Protein AF-A0A2U4AIW3-F1 (afdb_monomer)

Solvent-accessible surface area (backbone atoms only — not comparable to full-atom values): 12177 Å² total; per-residue (Å²): 111,64,63,90,44,66,66,25,97,40,59,62,47,28,50,49,39,35,35,77,71,62,40,41,83,48,71,68,59,48,54,30,56,69,73,46,58,56,45,53,63,38,58,82,96,50,38,92,52,41,32,33,29,42,46,47,74,59,93,90,43,48,44,74,12,55,59,60,53,31,46,53,53,63,73,64,65,77,46,65,68,57,50,86,84,59,82,78,40,26,68,34,60,67,59,48,37,50,29,41,56,23,64,78,38,60,86,94,64,68,81,57,48,48,45,90,97,48,52,60,65,61,42,24,50,51,49,34,51,54,34,52,53,53,52,50,54,52,52,51,53,53,51,56,58,66,73,48,86,61,94,58,82,75,71,84,70,74,72,69,80,83,52,103,49,64,48,87,72,61,81,60,80,49,94,84,72,83,56,80,58,72,44,50,35,72,66,92,70,88,76,86,73,71,94,77,84,76,90,128

Organism: Tursiops truncatus (NCBI:txid9739)

pLDDT: mean 73.39, std 25.98, range [24.95, 98.38]

Sequence (200 aa):
MGGAVSAGEDNDDLIDNLKEAQYIRTERVEQAFRAIDRGDYYLEGYRDNAYKDLAWKHGNIHLSAPCIYSEVMEALKLQPGLSFLNLGSGTGYLSTMVGLILGHLPRQRIPRFPAPGLSAELWTLRILQAGQQAGYLIMQCLLHASSSVCTRFPSSACLQLKLPFLTLAHTRQSSSSGLYLLCLHFGERPIPYSRKDLTW

Nearest PDB structures (foldseek):
  1r18-assembly1_A  TM=8.452E-01  e=2.634E-07  Drosophila melanogaster
  1jg3-assembly1_A  TM=9.712E-01  e=7.456E-06  Pyrococcus furiosus
  2yxe-assembly1_B  TM=9.404E-01  e=4.271E-06  Methanocaldococcus jannaschii DSM 2661
  4o29-assembly1_A  TM=9.370E-01  e=3.547E-06  Pyrobaculum aerophilum str. IM2
  8qby-assembly1_t  TM=9.086E-01  e=1.123E-03  Paracoccus denitrificans PD1222

Radius of gyration: 19.32 Å; Cα contacts (8 Å, |Δi|>4): 239; chains: 1; bounding box: 43×44×51 Å

Foldseek 3Di:
DWDQFAFAPFQLRLLVRCVVSVLADDPLLSVLSVLQGQLLLDDPVCSVCRRGQQWDDDPLATDHGPSVLSNVCVVVVAAAQFDDADQQCGQVRSVQSSCVRNVVDDSVPRAGQPHPPDDNVRSRVVVNVVSVVVVVVVVVVVVVVVVPPCPDDDPPPPVCPDDVFWDQDDWDDDPPDRDTRRGIGGDDDDDPDDPPPDDD

Structure (mmCIF, N/CA/C/O backbone):
data_AF-A0A2U4AIW3-F1
#
_entry.id   AF-A0A2U4AIW3-F1
#
loop_
_atom_site.group_PDB
_atom_site.id
_atom_site.type_symbol
_atom_site.label_atom_id
_atom_site.label_alt_id
_atom_site.label_comp_id
_atom_site.label_asym_id
_atom_site.label_entity_id
_atom_site.label_seq_id
_atom_site.pdbx_PDB_ins_code
_atom_site.Cartn_x
_atom_site.Cartn_y
_atom_site.Cartn_z
_atom_site.occupancy
_atom_site.B_iso_or_equiv
_atom_site.auth_seq_id
_atom_site.auth_comp_id
_atom_site.auth_asym_id
_atom_site.auth_atom_id
_atom_site.pdbx_PDB_model_num
ATOM 1 N N . MET A 1 1 ? 15.743 0.403 3.242 1.00 53.38 1 MET A N 1
ATOM 2 C CA . MET A 1 1 ? 15.110 -0.419 4.296 1.00 53.38 1 MET A CA 1
ATOM 3 C C . MET A 1 1 ? 14.216 -1.437 3.610 1.00 53.38 1 MET A C 1
ATOM 5 O O . MET A 1 1 ? 13.542 -1.050 2.660 1.00 53.38 1 MET A O 1
ATOM 9 N N . GLY A 1 2 ? 14.280 -2.696 4.036 1.00 67.56 2 GLY A N 1
ATOM 10 C CA . GLY A 1 2 ? 13.719 -3.865 3.346 1.00 67.56 2 GLY A CA 1
ATOM 11 C C . GLY A 1 2 ? 14.784 -4.953 3.148 1.00 67.56 2 GLY A C 1
ATOM 12 O O . GLY A 1 2 ? 15.973 -4.667 3.306 1.00 67.56 2 GLY A O 1
ATOM 13 N N . GLY A 1 3 ? 14.352 -6.165 2.819 1.00 77.88 3 GLY A N 1
ATOM 14 C CA . GLY A 1 3 ? 15.180 -7.333 2.524 1.00 77.88 3 GLY A CA 1
ATOM 15 C C . GLY A 1 3 ? 15.091 -8.406 3.603 1.00 77.88 3 GLY A C 1
ATOM 16 O O . GLY A 1 3 ? 16.017 -9.198 3.743 1.00 77.88 3 GLY A O 1
ATOM 17 N N . ALA A 1 4 ? 14.023 -8.392 4.403 1.00 79.75 4 ALA A N 1
ATOM 18 C CA . ALA A 1 4 ? 13.832 -9.349 5.483 1.00 79.75 4 ALA A CA 1
ATOM 19 C C . ALA A 1 4 ? 13.297 -10.699 4.986 1.00 79.75 4 ALA A C 1
ATOM 21 O O . ALA A 1 4 ? 13.460 -11.705 5.671 1.00 79.75 4 ALA A O 1
ATOM 22 N N . VAL A 1 5 ? 12.677 -10.718 3.803 1.00 90.56 5 VAL A N 1
ATOM 23 C CA . VAL A 1 5 ? 12.118 -11.924 3.180 1.00 90.56 5 VAL A CA 1
ATOM 24 C C . VAL A 1 5 ? 12.536 -12.051 1.715 1.00 90.56 5 VAL A C 1
ATOM 26 O O . VAL A 1 5 ? 12.963 -11.076 1.089 1.00 90.56 5 VAL A O 1
ATOM 29 N N . SER A 1 6 ? 12.417 -13.263 1.169 1.00 89.31 6 SER A N 1
ATOM 30 C CA . SER A 1 6 ? 12.631 -13.553 -0.250 1.00 89.31 6 SER A CA 1
ATOM 31 C C . SER A 1 6 ? 11.629 -12.824 -1.148 1.00 89.31 6 SER A C 1
ATOM 33 O O . SER A 1 6 ? 10.530 -12.457 -0.729 1.00 89.31 6 SER A O 1
ATOM 35 N N . ALA A 1 7 ? 12.018 -12.609 -2.406 1.00 92.81 7 ALA A N 1
ATOM 36 C CA . ALA A 1 7 ? 11.102 -12.118 -3.430 1.00 92.81 7 ALA A CA 1
ATOM 37 C C . ALA A 1 7 ? 10.022 -13.172 -3.725 1.00 92.81 7 ALA A C 1
ATOM 39 O O . ALA A 1 7 ? 10.341 -14.359 -3.765 1.00 92.81 7 ALA A O 1
ATOM 40 N N . GLY A 1 8 ? 8.781 -12.729 -3.923 1.00 94.75 8 GLY A N 1
ATOM 41 C CA . GLY A 1 8 ? 7.710 -13.562 -4.478 1.00 94.75 8 GLY A CA 1
ATOM 42 C C . GLY A 1 8 ? 7.683 -13.493 -6.005 1.00 94.75 8 GLY A C 1
ATOM 43 O O . GLY A 1 8 ? 8.224 -12.540 -6.582 1.00 94.75 8 GLY A O 1
ATOM 44 N N . GLU A 1 9 ? 7.065 -14.480 -6.658 1.00 94.94 9 GLU A N 1
ATOM 45 C CA . GLU A 1 9 ? 6.791 -14.409 -8.100 1.00 94.94 9 GLU A CA 1
ATOM 46 C C . GLU A 1 9 ? 5.632 -13.441 -8.378 1.00 94.94 9 GLU A C 1
ATOM 48 O O . GLU A 1 9 ? 5.664 -12.691 -9.358 1.00 94.94 9 GLU A O 1
ATOM 53 N N . ASP A 1 10 ? 4.665 -13.379 -7.460 1.00 96.69 10 ASP A N 1
ATOM 54 C CA . ASP A 1 10 ? 3.535 -12.457 -7.483 1.00 96.69 10 ASP A CA 1
ATOM 55 C C . ASP A 1 10 ? 3.231 -11.837 -6.100 1.00 96.69 10 ASP A C 1
ATOM 57 O O . ASP A 1 10 ? 4.026 -11.904 -5.152 1.00 96.69 10 ASP A O 1
ATOM 61 N N . ASN A 1 11 ? 2.087 -11.148 -5.995 1.00 97.50 11 ASN A N 1
ATOM 62 C CA . ASN A 1 11 ? 1.659 -10.533 -4.744 1.00 97.50 11 ASN A CA 1
ATOM 63 C C . ASN A 1 11 ? 1.388 -11.580 -3.659 1.00 97.50 11 ASN A C 1
ATOM 65 O O . ASN A 1 11 ? 1.763 -11.350 -2.513 1.00 97.50 11 ASN A O 1
ATOM 69 N N . ASP A 1 12 ? 0.750 -12.697 -4.005 1.00 98.12 12 ASP A N 1
ATOM 70 C CA . ASP A 1 12 ? 0.353 -13.717 -3.041 1.00 98.12 12 ASP A CA 1
ATOM 71 C C . ASP A 1 12 ? 1.576 -14.427 -2.453 1.00 98.12 12 ASP A C 1
ATOM 73 O O . ASP A 1 12 ? 1.660 -14.532 -1.226 1.00 98.12 12 ASP A O 1
ATOM 77 N N . ASP A 1 13 ? 2.568 -14.758 -3.281 1.00 98.00 13 ASP A N 1
ATOM 78 C CA . ASP A 1 13 ? 3.854 -15.304 -2.836 1.00 98.00 13 ASP A CA 1
ATOM 79 C C . ASP A 1 13 ? 4.602 -14.342 -1.904 1.00 98.00 13 ASP A C 1
ATOM 81 O O . ASP A 1 13 ? 5.171 -14.742 -0.883 1.00 98.00 13 ASP A O 1
ATOM 85 N N . LEU A 1 14 ? 4.604 -13.040 -2.224 1.00 98.06 14 LEU A N 1
ATOM 86 C CA . LEU A 1 14 ? 5.186 -12.031 -1.339 1.00 98.06 14 LEU A CA 1
ATOM 87 C C . LEU A 1 14 ? 4.470 -12.024 0.022 1.00 98.06 14 LEU A C 1
ATOM 89 O O . LEU A 1 14 ? 5.127 -11.889 1.059 1.00 98.06 14 LEU A O 1
ATOM 93 N N . ILE A 1 15 ? 3.138 -12.144 0.039 1.00 98.25 15 ILE A N 1
ATOM 94 C CA . ILE A 1 15 ? 2.367 -12.163 1.288 1.00 98.25 15 ILE A CA 1
ATOM 95 C C . ILE A 1 15 ? 2.676 -13.431 2.085 1.00 98.25 15 ILE A C 1
ATOM 97 O O . ILE A 1 15 ? 2.856 -13.337 3.302 1.00 98.25 15 ILE A O 1
ATOM 101 N N . ASP A 1 16 ? 2.797 -14.584 1.430 1.00 98.38 16 ASP A N 1
ATOM 102 C CA . ASP A 1 16 ? 3.170 -15.840 2.082 1.00 98.38 16 ASP A CA 1
ATOM 103 C C . ASP A 1 16 ? 4.558 -15.754 2.721 1.00 98.38 16 ASP A C 1
ATOM 105 O O . ASP A 1 16 ? 4.686 -16.004 3.922 1.00 98.38 16 ASP A O 1
ATOM 109 N N . ASN A 1 17 ? 5.556 -15.234 2.004 1.00 97.88 17 ASN A N 1
ATOM 110 C CA . ASN A 1 17 ? 6.895 -14.994 2.554 1.00 97.88 17 ASN A CA 1
ATOM 111 C C . ASN A 1 17 ? 6.862 -14.082 3.802 1.00 97.88 17 ASN A C 1
ATOM 113 O O . ASN A 1 17 ? 7.548 -14.332 4.797 1.00 97.88 17 ASN A O 1
ATOM 117 N N . LEU A 1 18 ? 6.047 -13.018 3.789 1.00 98.06 18 LEU A N 1
ATOM 118 C CA . LEU A 1 18 ? 5.889 -12.105 4.932 1.00 98.06 18 LEU A CA 1
ATOM 119 C C . LEU A 1 18 ? 5.175 -12.754 6.126 1.00 98.06 18 LEU A C 1
ATOM 121 O O . LEU A 1 18 ? 5.454 -12.396 7.275 1.00 98.06 18 LEU A O 1
ATOM 125 N N . LYS A 1 19 ? 4.246 -13.679 5.875 1.00 97.81 19 LYS A N 1
ATOM 126 C CA . LYS A 1 19 ? 3.569 -14.455 6.921 1.00 97.81 19 LYS A CA 1
ATOM 127 C C . LYS A 1 19 ? 4.501 -15.482 7.544 1.00 97.81 19 LYS A C 1
ATOM 129 O O . LYS A 1 19 ? 4.577 -15.566 8.770 1.00 97.81 19 LYS A O 1
ATOM 134 N N . GLU A 1 20 ? 5.235 -16.232 6.727 1.00 97.38 20 GLU A N 1
ATOM 135 C CA . GLU A 1 20 ? 6.219 -17.210 7.199 1.00 97.38 20 GLU A CA 1
ATOM 136 C C . GLU A 1 20 ? 7.264 -16.542 8.098 1.00 97.38 20 GLU A C 1
ATOM 138 O O . GLU A 1 20 ? 7.541 -17.019 9.199 1.00 97.38 20 GLU A O 1
ATOM 143 N N . ALA A 1 21 ? 7.740 -15.360 7.701 1.00 96.31 21 ALA A N 1
ATOM 144 C CA . ALA A 1 21 ? 8.663 -14.545 8.485 1.00 96.31 21 ALA A CA 1
ATOM 145 C C . ALA A 1 21 ? 8.025 -13.789 9.672 1.00 96.31 21 ALA A C 1
ATOM 147 O O . ALA A 1 21 ? 8.704 -13.001 10.330 1.00 96.31 21 ALA A O 1
ATOM 148 N N . GLN A 1 22 ? 6.740 -14.012 9.973 1.00 96.50 22 GLN A N 1
ATOM 149 C CA . GLN A 1 22 ? 6.016 -13.434 11.116 1.00 96.50 22 GLN A CA 1
ATOM 150 C C . GLN A 1 22 ? 5.894 -11.897 11.109 1.00 96.50 22 GLN A C 1
ATOM 152 O O . GLN A 1 22 ? 5.708 -11.281 12.166 1.00 96.50 22 GLN A O 1
ATOM 157 N N . TYR A 1 23 ? 5.950 -11.266 9.932 1.00 97.00 23 TYR A N 1
ATOM 158 C CA . TYR A 1 23 ? 5.632 -9.843 9.762 1.00 97.00 23 TYR A CA 1
ATOM 159 C C . TYR A 1 23 ? 4.127 -9.603 9.644 1.00 97.00 23 TYR A C 1
ATOM 161 O O . TYR A 1 23 ? 3.615 -8.632 10.198 1.00 97.00 23 TYR A O 1
ATOM 169 N N . ILE A 1 24 ? 3.418 -10.485 8.937 1.00 98.06 24 ILE A N 1
ATOM 170 C CA . ILE A 1 24 ? 1.952 -10.512 8.896 1.00 98.06 24 ILE A CA 1
ATOM 171 C C . ILE A 1 24 ? 1.486 -11.610 9.847 1.00 98.06 24 ILE A C 1
ATOM 173 O O . ILE A 1 24 ? 1.886 -12.764 9.716 1.00 98.06 24 ILE A O 1
ATOM 177 N N . ARG A 1 25 ? 0.660 -11.239 10.825 1.00 97.25 25 ARG A N 1
ATOM 178 C CA . ARG A 1 25 ? 0.274 -12.100 11.955 1.00 97.25 25 ARG A CA 1
ATOM 179 C C . ARG A 1 25 ? -1.235 -12.256 12.056 1.00 97.25 25 ARG A C 1
ATOM 181 O O . ARG A 1 25 ? -1.721 -13.285 12.515 1.00 97.25 25 ARG A O 1
ATOM 188 N N . THR A 1 26 ? -1.982 -11.231 11.657 1.00 97.50 26 THR A N 1
ATOM 189 C CA . THR A 1 26 ? -3.438 -11.210 11.758 1.00 97.50 26 THR A CA 1
ATOM 190 C C . THR A 1 26 ? -4.100 -11.397 10.400 1.00 97.50 26 THR A C 1
ATOM 192 O O . THR A 1 26 ? -3.704 -10.808 9.394 1.00 97.50 26 THR A O 1
ATOM 195 N N . GLU A 1 27 ? -5.187 -12.171 10.388 1.00 96.69 27 GLU A N 1
ATOM 196 C CA . GLU A 1 27 ? -5.954 -12.472 9.174 1.00 96.69 27 GLU A CA 1
ATOM 197 C C . GLU A 1 27 ? -6.454 -11.198 8.475 1.00 96.69 27 GLU A C 1
ATOM 199 O O . GLU A 1 27 ? -6.457 -11.101 7.253 1.00 96.69 27 GLU A O 1
ATOM 204 N N . ARG A 1 28 ? -6.833 -10.170 9.243 1.00 95.69 28 ARG A N 1
ATOM 205 C CA . ARG A 1 28 ? -7.319 -8.904 8.679 1.00 95.69 28 ARG A CA 1
ATOM 206 C C . ARG A 1 28 ? -6.235 -8.160 7.897 1.00 95.69 28 ARG A C 1
ATOM 208 O O . ARG A 1 28 ? -6.540 -7.568 6.863 1.00 95.69 28 ARG A O 1
ATOM 215 N N . VAL A 1 29 ? -4.998 -8.171 8.395 1.00 97.56 29 VAL A N 1
ATOM 216 C CA . VAL A 1 29 ? -3.857 -7.553 7.709 1.00 97.56 29 VAL A CA 1
ATOM 217 C C . VAL A 1 29 ? -3.506 -8.359 6.463 1.00 97.56 29 VAL A C 1
ATOM 219 O O . VAL A 1 29 ? -3.374 -7.772 5.392 1.00 97.56 29 VAL A O 1
ATOM 222 N N . GLU A 1 30 ? -3.461 -9.689 6.566 1.00 98.06 30 GLU A N 1
ATOM 223 C CA . GLU A 1 30 ? -3.271 -10.571 5.408 1.00 98.06 30 GLU A CA 1
ATOM 224 C C . GLU A 1 30 ? -4.303 -10.301 4.306 1.00 98.06 30 GLU A C 1
ATOM 226 O O . GLU A 1 30 ? -3.940 -10.043 3.160 1.00 98.06 30 GLU A O 1
ATOM 231 N N . GLN A 1 31 ? -5.593 -10.316 4.650 1.00 96.56 31 GLN A N 1
ATOM 232 C CA . GLN A 1 31 ? -6.675 -10.098 3.692 1.00 96.56 31 GLN A CA 1
ATOM 233 C C . GLN A 1 31 ? -6.560 -8.739 2.991 1.00 96.56 31 GLN A C 1
ATOM 235 O O . GLN A 1 31 ? -6.918 -8.626 1.820 1.00 96.56 31 GLN A O 1
ATOM 240 N N . ALA A 1 32 ? -6.076 -7.705 3.685 1.00 96.62 32 ALA A N 1
ATOM 241 C CA . ALA A 1 32 ? -5.866 -6.392 3.087 1.00 96.62 32 ALA A CA 1
ATOM 242 C C . ALA A 1 32 ? -4.701 -6.390 2.091 1.00 96.62 32 ALA A C 1
ATOM 244 O O . ALA A 1 32 ? -4.840 -5.836 1.005 1.00 96.62 32 ALA A O 1
ATOM 245 N N . PHE A 1 33 ? -3.590 -7.039 2.435 1.00 97.56 33 PHE A N 1
ATOM 246 C CA . PHE A 1 33 ? -2.437 -7.180 1.548 1.00 97.56 33 PHE A CA 1
ATOM 247 C C . PHE A 1 33 ? -2.748 -8.001 0.292 1.00 97.56 33 PHE A C 1
ATOM 249 O O . PHE A 1 33 ? -2.318 -7.634 -0.796 1.00 97.56 33 PHE A O 1
ATOM 256 N N . ARG A 1 34 ? -3.528 -9.081 0.414 1.00 97.25 34 ARG A N 1
ATOM 257 C CA . ARG A 1 34 ? -3.944 -9.879 -0.752 1.00 97.25 34 ARG A CA 1
ATOM 258 C C . ARG A 1 34 ? -4.962 -9.161 -1.632 1.00 97.25 34 ARG A C 1
ATOM 260 O O . ARG A 1 34 ? -4.983 -9.345 -2.840 1.00 97.25 34 ARG A O 1
ATOM 267 N N . ALA A 1 35 ? -5.819 -8.329 -1.040 1.00 95.56 35 ALA A N 1
ATOM 268 C CA . ALA A 1 35 ? -6.836 -7.598 -1.792 1.00 95.56 35 ALA A CA 1
ATOM 269 C C . ALA A 1 35 ? -6.275 -6.426 -2.612 1.00 95.56 35 ALA A C 1
ATOM 271 O O . ALA A 1 35 ? -6.948 -5.973 -3.538 1.00 95.56 35 ALA A O 1
ATOM 272 N N . ILE A 1 36 ? -5.101 -5.901 -2.249 1.00 95.88 36 ILE A N 1
ATOM 273 C CA . ILE A 1 36 ? -4.480 -4.743 -2.894 1.00 95.88 36 ILE A CA 1
ATOM 274 C C . ILE A 1 36 ? -3.138 -5.175 -3.487 1.00 95.88 36 ILE A C 1
ATOM 276 O O . ILE A 1 36 ? -2.137 -5.217 -2.776 1.00 95.88 36 ILE A O 1
ATOM 280 N N . ASP A 1 37 ? -3.108 -5.452 -4.792 1.00 95.81 37 ASP A N 1
ATOM 281 C CA . ASP A 1 37 ? -1.869 -5.827 -5.476 1.00 95.81 37 ASP A CA 1
ATOM 282 C C . ASP A 1 37 ? -0.854 -4.677 -5.412 1.00 95.81 37 ASP A C 1
ATOM 284 O O . ASP A 1 37 ? -1.091 -3.559 -5.886 1.00 95.81 37 ASP A O 1
ATOM 288 N N . ARG A 1 38 ? 0.306 -4.949 -4.810 1.00 96.19 38 ARG A N 1
ATOM 289 C CA . ARG A 1 38 ? 1.382 -3.967 -4.670 1.00 96.19 38 ARG A CA 1
ATOM 290 C C . ARG A 1 38 ? 1.901 -3.451 -6.015 1.00 96.19 38 ARG A C 1
ATOM 292 O O . ARG A 1 38 ? 2.289 -2.284 -6.100 1.00 96.19 38 ARG A O 1
ATOM 299 N N . GLY A 1 39 ? 1.908 -4.285 -7.052 1.00 95.62 39 GLY A N 1
ATOM 300 C CA . GLY A 1 39 ? 2.338 -3.945 -8.407 1.00 95.62 39 GLY A CA 1
ATOM 301 C C . GLY A 1 39 ? 1.490 -2.856 -9.055 1.00 95.62 39 GLY A C 1
ATOM 302 O O . GLY A 1 39 ? 2.015 -2.059 -9.832 1.00 95.62 39 GLY A O 1
ATOM 303 N N . ASP A 1 40 ? 0.221 -2.728 -8.670 1.00 94.38 40 ASP A N 1
ATOM 304 C CA . ASP A 1 40 ? -0.664 -1.666 -9.165 1.00 94.38 40 ASP A CA 1
ATOM 305 C C . ASP A 1 40 ? -0.331 -0.286 -8.593 1.00 94.38 40 ASP A C 1
ATOM 307 O O . ASP A 1 40 ? -0.821 0.729 -9.082 1.00 94.38 40 ASP A O 1
ATOM 311 N N . TYR A 1 41 ? 0.544 -0.234 -7.587 1.00 94.62 41 TYR A N 1
ATOM 312 C CA . TYR A 1 41 ? 1.064 0.997 -6.993 1.00 94.62 41 TYR A CA 1
ATOM 313 C C . TYR A 1 41 ? 2.500 1.307 -7.433 1.00 94.62 41 TYR A C 1
ATOM 315 O O . TYR A 1 41 ? 3.135 2.212 -6.884 1.00 94.62 41 TYR A O 1
ATOM 323 N N . TYR A 1 42 ? 2.999 0.585 -8.438 1.00 94.25 42 TYR A N 1
ATOM 324 C CA . TYR A 1 42 ? 4.248 0.866 -9.133 1.00 94.25 42 TYR A CA 1
ATOM 325 C C . TYR A 1 42 ? 4.000 1.566 -10.468 1.00 94.25 42 TYR A C 1
ATOM 327 O O . TYR A 1 42 ? 2.946 1.455 -11.088 1.00 94.25 42 TYR A O 1
ATOM 335 N N . LEU A 1 43 ? 5.022 2.280 -10.932 1.00 92.50 43 LEU A N 1
ATOM 336 C CA . LEU A 1 43 ? 5.088 2.706 -12.325 1.00 92.50 43 LEU A CA 1
ATOM 337 C C . LEU A 1 43 ? 5.319 1.485 -13.226 1.00 92.50 43 LEU A C 1
ATOM 339 O O . LEU A 1 43 ? 6.073 0.586 -12.855 1.00 92.50 43 LEU A O 1
ATOM 343 N N . GLU A 1 44 ? 4.717 1.486 -14.416 1.00 87.75 44 GLU A N 1
ATOM 344 C CA . GLU A 1 44 ? 4.705 0.347 -15.350 1.00 87.75 44 GLU A CA 1
ATOM 345 C C . GLU A 1 44 ? 6.108 -0.232 -15.611 1.00 87.75 44 GLU A C 1
ATOM 347 O O . GLU A 1 44 ? 6.319 -1.427 -15.438 1.00 87.75 44 GLU A O 1
ATOM 352 N N . GLY A 1 45 ? 7.105 0.619 -15.879 1.00 90.88 45 GLY A N 1
ATOM 353 C CA . GLY A 1 45 ? 8.496 0.199 -16.114 1.00 90.88 45 GLY A CA 1
ATOM 354 C C . GLY A 1 45 ? 9.284 -0.264 -14.877 1.00 90.88 45 GLY A C 1
ATOM 355 O O . GLY A 1 45 ? 10.479 -0.518 -14.984 1.00 90.88 45 GLY A O 1
ATOM 356 N N . TYR A 1 46 ? 8.659 -0.331 -13.699 1.00 92.69 46 TYR A N 1
ATOM 357 C CA . TYR A 1 46 ? 9.310 -0.706 -12.438 1.00 92.69 46 TYR A CA 1
ATOM 358 C C . TYR A 1 46 ? 8.615 -1.870 -11.714 1.00 92.69 46 TYR A C 1
ATOM 360 O O . TYR A 1 46 ? 9.038 -2.218 -10.607 1.00 92.69 46 TYR A O 1
ATOM 368 N N . ARG A 1 47 ? 7.577 -2.475 -12.315 1.00 92.50 47 ARG A N 1
ATOM 369 C CA . ARG A 1 47 ? 6.773 -3.544 -11.692 1.00 92.50 47 ARG A CA 1
ATOM 370 C C . ARG A 1 47 ? 7.593 -4.776 -11.294 1.00 92.50 47 ARG A C 1
ATOM 372 O O . ARG A 1 47 ? 7.261 -5.395 -10.292 1.00 92.50 47 ARG A O 1
ATOM 379 N N . ASP A 1 48 ? 8.722 -5.051 -11.946 1.00 90.44 48 ASP A N 1
ATOM 380 C CA . ASP A 1 48 ? 9.631 -6.166 -11.606 1.00 90.44 48 ASP A CA 1
ATOM 381 C C . ASP A 1 48 ? 10.211 -6.099 -10.179 1.00 90.44 48 ASP A C 1
ATOM 383 O O . ASP A 1 48 ? 10.791 -7.060 -9.668 1.00 90.44 48 ASP A O 1
ATOM 387 N N . ASN A 1 49 ? 10.108 -4.943 -9.517 1.00 92.75 49 ASN A N 1
ATOM 388 C CA . ASN A 1 49 ? 10.524 -4.767 -8.126 1.00 92.75 49 ASN A CA 1
ATOM 389 C C . ASN A 1 49 ? 9.351 -4.778 -7.136 1.00 92.75 49 ASN A C 1
ATOM 391 O O . ASN A 1 49 ? 9.582 -4.651 -5.933 1.00 92.75 49 ASN A O 1
ATOM 395 N N . ALA A 1 50 ? 8.111 -4.923 -7.610 1.00 95.62 50 ALA A N 1
ATOM 396 C CA . ALA A 1 50 ? 6.917 -4.810 -6.783 1.00 95.62 50 ALA A CA 1
ATOM 397 C C . ALA A 1 50 ? 6.847 -5.884 -5.697 1.00 95.62 50 ALA A C 1
ATOM 399 O O . ALA A 1 50 ? 6.574 -5.549 -4.544 1.00 95.62 50 ALA A O 1
ATOM 400 N N . TYR A 1 51 ? 7.173 -7.127 -6.050 1.00 97.25 51 TYR A N 1
ATOM 401 C CA . TYR A 1 51 ? 7.026 -8.307 -5.189 1.00 97.25 51 TYR A CA 1
ATOM 402 C C . TYR A 1 51 ? 8.294 -8.656 -4.401 1.00 97.25 51 TYR A C 1
ATOM 404 O O . TYR A 1 51 ? 8.457 -9.751 -3.868 1.00 97.25 51 TYR A O 1
ATOM 412 N N . LYS A 1 52 ? 9.216 -7.694 -4.303 1.00 96.12 52 LYS A N 1
ATOM 413 C CA . LYS A 1 52 ? 10.397 -7.777 -3.445 1.00 96.12 52 LYS A CA 1
ATOM 414 C C . LYS A 1 52 ? 10.103 -7.054 -2.142 1.00 96.12 52 LYS A C 1
ATOM 416 O O . LYS A 1 52 ? 9.457 -6.000 -2.148 1.00 96.12 52 LYS A O 1
ATOM 421 N N . ASP A 1 53 ? 10.651 -7.548 -1.034 1.00 96.19 53 ASP A N 1
ATOM 422 C CA . ASP A 1 53 ? 10.592 -6.833 0.240 1.00 96.19 53 ASP A CA 1
ATOM 423 C C . ASP A 1 53 ? 11.534 -5.620 0.257 1.00 96.19 53 ASP A C 1
ATOM 425 O O . ASP A 1 53 ? 12.477 -5.534 1.027 1.00 96.19 53 ASP A O 1
ATOM 429 N N . LEU A 1 54 ? 11.335 -4.669 -0.647 1.00 94.50 54 LEU A N 1
ATOM 430 C CA . LEU A 1 54 ? 12.199 -3.512 -0.808 1.00 94.50 54 LEU A CA 1
ATOM 431 C C . LEU A 1 54 ? 11.363 -2.243 -0.871 1.00 94.50 54 LEU A C 1
ATOM 433 O O . LEU A 1 54 ? 10.276 -2.190 -1.458 1.00 94.50 54 LEU A O 1
ATOM 437 N N . ALA A 1 55 ? 11.892 -1.198 -0.239 1.00 93.12 55 ALA A N 1
ATOM 438 C CA . ALA A 1 55 ? 11.413 0.146 -0.484 1.00 93.12 55 ALA A CA 1
ATOM 439 C C . ALA A 1 55 ? 11.783 0.556 -1.912 1.00 93.12 55 ALA A C 1
ATOM 441 O O . ALA A 1 55 ? 12.878 0.259 -2.394 1.00 93.12 55 ALA A O 1
ATOM 442 N N . TRP A 1 56 ? 10.882 1.280 -2.560 1.00 93.38 56 TRP A N 1
ATOM 443 C CA . TRP A 1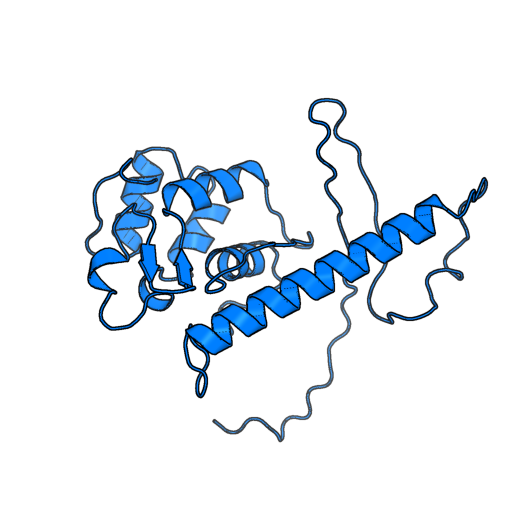 56 ? 11.079 1.796 -3.903 1.00 93.38 56 TRP A CA 1
ATOM 444 C C . TRP A 1 56 ? 10.857 3.302 -3.928 1.00 93.38 56 TRP A C 1
ATOM 446 O O . TRP A 1 56 ? 9.965 3.835 -3.265 1.00 93.38 56 TRP A O 1
ATOM 456 N N . LYS A 1 57 ? 11.698 3.996 -4.695 1.00 90.69 57 LYS A N 1
ATOM 457 C CA . LYS A 1 57 ? 11.634 5.442 -4.871 1.00 90.69 57 LYS A CA 1
ATOM 458 C C . LYS A 1 57 ? 11.947 5.805 -6.314 1.00 90.69 57 LYS A C 1
ATOM 460 O O . LYS A 1 57 ? 12.946 5.348 -6.862 1.00 90.69 57 LYS A O 1
ATOM 465 N N . HIS A 1 58 ? 11.136 6.685 -6.886 1.00 89.81 58 HIS A N 1
ATOM 466 C CA . HIS A 1 58 ? 11.390 7.298 -8.184 1.00 89.81 58 HIS A CA 1
ATOM 467 C C . HIS A 1 58 ? 10.928 8.758 -8.153 1.00 89.81 58 HIS A C 1
ATOM 469 O O . HIS A 1 58 ? 9.745 9.038 -7.955 1.00 89.81 58 HIS A O 1
ATOM 475 N N . GLY A 1 59 ? 11.864 9.701 -8.286 1.00 87.50 59 GLY A N 1
ATOM 476 C CA . GLY A 1 59 ? 11.577 11.123 -8.080 1.00 87.50 59 GLY A CA 1
ATOM 477 C C . GLY A 1 59 ? 10.965 11.385 -6.695 1.00 87.50 59 GLY A C 1
ATOM 478 O O . GLY A 1 59 ? 11.563 11.052 -5.666 1.00 87.50 59 GLY A O 1
ATOM 479 N N . ASN A 1 60 ? 9.755 11.953 -6.683 1.00 83.12 60 ASN A N 1
ATOM 480 C CA . ASN A 1 60 ? 8.974 12.242 -5.470 1.00 83.12 60 ASN A CA 1
ATOM 481 C C . ASN A 1 60 ? 8.063 11.086 -5.019 1.00 83.12 60 ASN A C 1
ATOM 483 O O . ASN A 1 60 ? 7.395 11.193 -3.991 1.00 83.12 60 ASN A O 1
ATOM 487 N N . ILE A 1 61 ? 8.014 9.991 -5.776 1.00 86.75 61 ILE A N 1
ATOM 488 C CA . ILE A 1 61 ? 7.186 8.824 -5.475 1.00 86.75 61 ILE A CA 1
ATOM 489 C C . ILE A 1 61 ? 7.979 7.885 -4.571 1.00 86.75 61 ILE A C 1
ATOM 491 O O . ILE A 1 61 ? 9.143 7.591 -4.847 1.00 86.75 61 ILE A O 1
ATOM 495 N N . HIS A 1 62 ? 7.348 7.410 -3.499 1.00 88.75 62 HIS A N 1
ATOM 496 C CA . HIS A 1 62 ? 7.969 6.513 -2.532 1.00 88.75 62 HIS A CA 1
ATOM 497 C C . HIS A 1 62 ? 6.974 5.460 -2.035 1.00 88.75 62 HIS A C 1
ATOM 499 O O . HIS A 1 62 ? 5.885 5.806 -1.570 1.00 88.75 62 HIS A O 1
ATOM 505 N N . LEU A 1 63 ? 7.382 4.192 -2.083 1.00 92.19 63 LEU A N 1
ATOM 506 C CA . LEU A 1 63 ? 6.745 3.069 -1.401 1.00 92.19 63 LEU A CA 1
ATOM 507 C C . LEU A 1 63 ? 7.726 2.499 -0.382 1.00 92.19 63 LEU A C 1
ATOM 509 O O . LEU A 1 63 ? 8.852 2.139 -0.724 1.00 92.19 63 LEU A O 1
ATOM 513 N N . SER A 1 64 ? 7.283 2.348 0.862 1.00 93.00 64 SER A N 1
ATOM 514 C CA . SER A 1 64 ? 8.055 1.619 1.868 1.00 93.00 64 SER A CA 1
ATOM 515 C C . SER A 1 64 ? 8.054 0.120 1.567 1.00 93.00 64 SER A C 1
ATOM 517 O O . SER A 1 64 ? 7.190 -0.382 0.837 1.00 93.00 64 SER A O 1
ATOM 519 N N . ALA A 1 65 ? 9.020 -0.600 2.139 1.00 95.06 65 ALA A N 1
ATOM 520 C CA . ALA A 1 65 ? 9.067 -2.053 2.040 1.00 95.06 65 ALA A CA 1
ATOM 521 C C . ALA A 1 65 ? 7.783 -2.692 2.620 1.00 95.06 65 ALA A C 1
ATOM 523 O O . ALA A 1 65 ? 7.233 -2.162 3.592 1.00 95.06 65 ALA A O 1
ATOM 524 N N . PRO A 1 66 ? 7.298 -3.802 2.040 1.00 96.88 66 PRO A N 1
ATOM 525 C CA . PRO A 1 66 ? 6.162 -4.569 2.545 1.00 96.88 66 PRO A CA 1
ATOM 526 C C . PRO A 1 66 ? 6.249 -4.891 4.039 1.00 96.88 66 PRO A C 1
ATOM 528 O O . PRO A 1 66 ? 5.297 -4.584 4.754 1.00 96.88 66 PRO A O 1
ATOM 531 N N . CYS A 1 67 ? 7.392 -5.389 4.533 1.00 95.50 67 CYS A N 1
ATOM 532 C CA . CYS A 1 67 ? 7.566 -5.728 5.952 1.00 95.50 67 CYS A CA 1
ATOM 533 C C . CYS A 1 67 ? 7.297 -4.539 6.889 1.00 95.50 67 CYS A C 1
ATOM 535 O O . CYS A 1 67 ? 6.687 -4.695 7.946 1.00 95.50 67 CYS A O 1
ATOM 537 N N . ILE A 1 68 ? 7.673 -3.326 6.472 1.00 94.19 68 ILE A N 1
ATOM 538 C CA . ILE A 1 68 ? 7.428 -2.098 7.234 1.00 94.19 68 ILE A CA 1
ATOM 539 C C . ILE A 1 68 ? 5.933 -1.780 7.287 1.00 94.19 68 ILE A C 1
ATOM 541 O O . ILE A 1 68 ? 5.427 -1.396 8.339 1.00 94.19 68 ILE A O 1
ATOM 545 N N . TYR A 1 69 ? 5.206 -1.936 6.176 1.00 95.62 69 TYR A N 1
ATOM 546 C CA . TYR A 1 69 ? 3.756 -1.733 6.180 1.00 95.62 69 TYR A CA 1
ATOM 547 C C . TYR A 1 69 ? 3.029 -2.776 7.029 1.00 95.62 69 TYR A C 1
ATOM 549 O O . TYR A 1 69 ? 2.082 -2.409 7.726 1.00 95.62 69 TYR A O 1
ATOM 557 N N . SER A 1 70 ? 3.489 -4.029 7.020 1.00 95.56 70 SER A N 1
ATOM 558 C CA . SER A 1 70 ? 2.949 -5.086 7.876 1.00 95.56 70 SER A CA 1
ATOM 559 C C . SER A 1 70 ? 3.086 -4.722 9.349 1.00 95.56 70 SER A C 1
ATOM 561 O O . SER A 1 70 ? 2.077 -4.650 10.044 1.00 95.56 70 SER A O 1
ATOM 563 N N . GLU A 1 71 ? 4.290 -4.363 9.805 1.00 93.69 71 GLU A N 1
ATOM 564 C CA . GLU A 1 71 ? 4.507 -3.969 11.205 1.00 93.69 71 GLU A CA 1
ATOM 565 C C . GLU A 1 71 ? 3.661 -2.763 11.615 1.00 93.69 71 GLU A C 1
ATOM 567 O O . GLU A 1 71 ? 3.073 -2.751 12.696 1.00 93.69 71 GLU A O 1
ATOM 572 N N . VAL A 1 72 ? 3.551 -1.754 10.744 1.00 93.94 72 VAL A N 1
ATOM 573 C CA . VAL A 1 72 ? 2.709 -0.583 11.012 1.00 93.94 72 VAL A CA 1
ATOM 574 C C . VAL A 1 72 ? 1.246 -0.995 11.186 1.00 93.94 72 VAL A C 1
ATOM 576 O O . VAL A 1 72 ? 0.608 -0.580 12.153 1.00 93.94 72 VAL A O 1
ATOM 579 N N . MET A 1 73 ? 0.695 -1.808 10.283 1.00 95.50 73 MET A N 1
ATOM 580 C CA . MET A 1 73 ? -0.713 -2.208 10.364 1.00 95.50 73 MET A CA 1
ATOM 581 C C . MET A 1 73 ? -0.995 -3.129 11.557 1.00 95.50 73 MET A C 1
ATOM 583 O O . MET A 1 73 ? -2.019 -2.951 12.222 1.00 95.50 73 MET A O 1
ATOM 587 N N . GLU A 1 74 ? -0.075 -4.041 11.880 1.00 94.31 74 GLU A N 1
ATOM 588 C CA . GLU A 1 74 ? -0.164 -4.898 13.068 1.00 94.31 74 GLU A CA 1
ATOM 589 C C . GLU A 1 74 ? -0.122 -4.073 14.366 1.00 94.31 74 GLU A C 1
ATOM 591 O O . GLU A 1 74 ? -0.934 -4.274 15.274 1.00 94.31 74 GLU A O 1
ATOM 596 N N . ALA A 1 75 ? 0.768 -3.079 14.447 1.00 93.19 75 ALA A N 1
ATOM 597 C CA . ALA A 1 75 ? 0.898 -2.216 15.619 1.00 93.19 75 ALA A CA 1
ATOM 598 C C . ALA A 1 75 ? -0.327 -1.313 15.839 1.00 93.19 75 ALA A C 1
ATOM 600 O O . ALA A 1 75 ? -0.711 -1.055 16.984 1.00 93.19 75 ALA A O 1
ATOM 601 N N . LEU A 1 76 ? -0.960 -0.844 14.758 1.00 90.44 76 LEU A N 1
ATOM 602 C CA . LEU A 1 76 ? -2.122 0.048 14.822 1.00 90.44 76 LEU A CA 1
ATOM 603 C C . LEU A 1 76 ? -3.414 -0.653 15.267 1.00 90.44 76 LEU A C 1
ATOM 605 O O . LEU A 1 76 ? -4.358 0.037 15.652 1.00 90.44 76 LEU A O 1
ATOM 609 N N . LYS A 1 77 ? -3.470 -1.994 15.237 1.00 91.38 77 LYS A N 1
ATOM 610 C CA . LYS A 1 77 ? -4.634 -2.799 15.667 1.00 91.38 77 LYS A CA 1
ATOM 611 C C . LYS A 1 77 ? -5.953 -2.306 15.060 1.00 91.38 77 LYS A C 1
ATOM 613 O O . LYS A 1 77 ? -6.956 -2.140 15.755 1.00 91.38 77 LYS A O 1
ATOM 618 N N . LEU A 1 78 ? -5.925 -2.051 13.757 1.00 90.62 78 LEU A N 1
ATOM 619 C CA . LEU A 1 78 ? -7.011 -1.430 13.004 1.00 90.62 78 LEU A CA 1
ATOM 620 C C . LEU A 1 78 ? -8.325 -2.232 13.094 1.00 90.62 78 LEU A C 1
ATOM 622 O O . LEU A 1 78 ? -8.341 -3.468 13.010 1.00 90.62 78 LEU A O 1
ATOM 626 N N . GLN A 1 79 ? -9.439 -1.511 13.234 1.00 89.00 79 GLN A N 1
ATOM 627 C CA . GLN A 1 79 ? -10.795 -2.057 13.315 1.00 89.00 79 GLN A CA 1
ATOM 628 C C . GLN A 1 79 ? -11.770 -1.204 12.495 1.00 89.00 79 GLN A C 1
ATOM 630 O O . GLN A 1 79 ? -11.556 0.006 12.388 1.00 89.00 79 GLN A O 1
ATOM 635 N N . PRO A 1 80 ? -12.843 -1.802 11.948 1.00 91.44 80 PRO A N 1
ATOM 636 C CA . PRO A 1 80 ? -13.883 -1.053 11.253 1.00 91.44 80 PRO A CA 1
ATOM 637 C C . PRO A 1 80 ? -14.408 0.138 12.065 1.00 91.44 80 PRO A C 1
ATOM 639 O O . PRO A 1 80 ? -14.606 0.030 13.275 1.00 91.44 80 PRO A O 1
ATOM 642 N N . GLY A 1 81 ? -14.624 1.271 11.395 1.00 86.56 81 GLY A N 1
ATOM 643 C CA . GLY A 1 81 ? -15.149 2.502 11.999 1.00 86.56 81 GLY A CA 1
ATOM 644 C C . GLY A 1 81 ? -14.121 3.403 12.696 1.00 86.56 81 GLY A C 1
ATOM 645 O O . GLY A 1 81 ? -14.477 4.507 13.112 1.00 86.56 81 GLY A O 1
ATOM 646 N N . LEU A 1 82 ? -12.849 2.995 12.817 1.00 87.75 82 LEU A N 1
ATOM 647 C CA . LEU A 1 82 ? -11.793 3.915 13.260 1.00 87.75 82 LEU A CA 1
ATOM 648 C C . LEU A 1 82 ? -11.445 4.923 12.156 1.00 87.75 82 LEU A C 1
ATOM 650 O O . LEU A 1 82 ? -11.609 4.657 10.970 1.00 87.75 82 LEU A O 1
ATOM 654 N N . SER A 1 83 ? -10.881 6.065 12.549 1.00 85.62 83 SER A N 1
ATOM 655 C CA . SER A 1 83 ? -10.284 7.030 11.618 1.00 85.62 83 SER A CA 1
ATOM 656 C C . SER A 1 83 ? -8.769 6.871 11.535 1.00 85.62 83 SER A C 1
ATOM 658 O O . SER A 1 83 ? -8.115 6.535 12.521 1.00 85.62 83 SER A O 1
ATOM 660 N N . PHE A 1 84 ? -8.204 7.168 10.364 1.00 85.25 84 PHE A N 1
ATOM 661 C CA . PHE A 1 84 ? -6.772 7.064 10.095 1.00 85.25 84 PHE A CA 1
ATOM 662 C C . PHE A 1 84 ? -6.268 8.273 9.304 1.00 85.25 84 PHE A C 1
ATOM 664 O O . PHE A 1 84 ? -6.889 8.688 8.326 1.00 85.25 84 PHE A O 1
ATOM 671 N N . LEU A 1 85 ? -5.127 8.823 9.725 1.00 86.94 85 LEU A N 1
ATOM 672 C CA . LEU A 1 85 ? -4.436 9.922 9.056 1.00 86.94 85 LEU A CA 1
ATOM 673 C C . LEU A 1 85 ? -3.013 9.482 8.706 1.00 86.94 85 LEU A C 1
ATOM 675 O O . LEU A 1 85 ? -2.213 9.202 9.596 1.00 86.94 85 LEU A O 1
ATOM 679 N N . ASN A 1 86 ? -2.690 9.472 7.413 1.00 86.94 86 ASN A N 1
ATOM 680 C CA . ASN A 1 86 ? -1.369 9.108 6.908 1.00 86.94 86 ASN A CA 1
ATOM 681 C C . ASN A 1 86 ? -0.653 10.323 6.304 1.00 86.94 86 ASN A C 1
ATOM 683 O O . ASN A 1 86 ? -0.893 10.709 5.153 1.00 86.94 86 ASN A O 1
ATOM 687 N N . LEU A 1 87 ? 0.236 10.928 7.089 1.00 81.81 87 LEU A N 1
ATOM 688 C CA . LEU A 1 87 ? 1.090 12.026 6.644 1.00 81.81 87 LEU A CA 1
ATOM 689 C C . LEU A 1 87 ? 2.258 11.454 5.837 1.00 81.81 87 LEU A C 1
ATOM 691 O O . LEU A 1 87 ? 3.070 10.705 6.369 1.00 81.81 87 LEU A O 1
ATOM 695 N N . GLY A 1 88 ? 2.350 11.805 4.553 1.00 79.19 88 GLY A N 1
ATOM 696 C CA . GLY A 1 88 ? 3.322 11.172 3.652 1.00 79.19 88 GLY A CA 1
ATOM 697 C C . GLY A 1 88 ? 2.764 9.960 2.901 1.00 79.19 88 GLY A C 1
ATOM 698 O O . GLY A 1 88 ? 3.491 9.012 2.631 1.00 79.19 88 GLY A O 1
ATOM 699 N N . SER A 1 89 ? 1.478 9.991 2.541 1.00 80.75 89 SER A N 1
ATOM 700 C CA . SER A 1 89 ? 0.759 8.874 1.907 1.00 80.75 89 SER A CA 1
ATOM 701 C C . SER A 1 89 ? 1.343 8.361 0.577 1.00 80.75 89 SER A C 1
ATOM 703 O O . SER A 1 89 ? 0.977 7.263 0.155 1.00 80.75 89 SER A O 1
ATOM 705 N N . GLY A 1 90 ? 2.241 9.106 -0.078 1.00 85.88 90 GLY A N 1
ATOM 706 C CA . GLY A 1 90 ? 2.915 8.673 -1.306 1.00 85.88 90 GLY A CA 1
ATOM 707 C C . GLY A 1 90 ? 1.917 8.325 -2.412 1.00 85.88 90 GLY A C 1
ATOM 708 O O . GLY A 1 90 ? 1.045 9.126 -2.744 1.00 85.88 90 GLY A O 1
ATOM 709 N N . THR A 1 91 ? 2.007 7.105 -2.941 1.00 89.50 91 THR A N 1
ATOM 710 C CA . THR A 1 91 ? 1.070 6.582 -3.953 1.00 89.50 91 THR A CA 1
ATOM 711 C C . THR A 1 91 ? -0.321 6.270 -3.405 1.00 89.50 91 THR A C 1
ATOM 713 O O . THR A 1 91 ? -1.250 6.057 -4.179 1.00 89.50 91 THR A O 1
ATOM 716 N N . GLY A 1 92 ? -0.490 6.250 -2.082 1.00 90.62 92 GLY A N 1
ATOM 717 C CA . GLY A 1 92 ? -1.736 5.880 -1.419 1.00 90.62 92 GLY A CA 1
ATOM 718 C C . GLY A 1 92 ? -1.876 4.384 -1.128 1.00 90.62 92 GLY A C 1
ATOM 719 O O . GLY A 1 92 ? -2.931 3.987 -0.640 1.00 90.62 92 GLY A O 1
ATOM 720 N N . TYR A 1 93 ? -0.846 3.562 -1.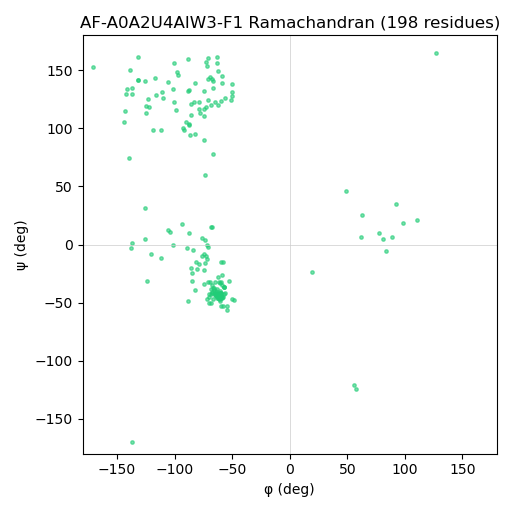366 1.00 94.81 93 TYR A N 1
ATOM 721 C CA . TYR A 1 93 ? -0.886 2.108 -1.137 1.00 94.81 93 TYR A CA 1
ATOM 722 C C . TYR A 1 93 ? -1.296 1.741 0.300 1.00 94.81 93 TYR A C 1
ATOM 724 O O . TYR A 1 93 ? -2.327 1.104 0.513 1.00 94.81 93 TYR A O 1
ATOM 732 N N . LEU A 1 94 ? -0.562 2.242 1.305 1.00 94.19 94 LEU A N 1
ATOM 733 C CA . LEU A 1 94 ? -0.89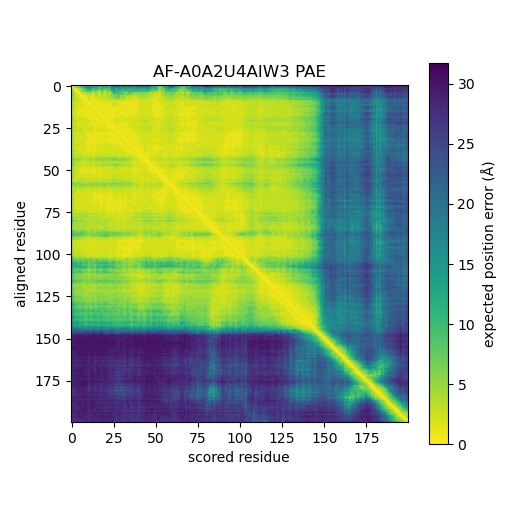9 2.017 2.718 1.00 94.19 94 LEU A CA 1
ATOM 734 C C . LEU A 1 94 ? -2.296 2.550 3.057 1.00 94.19 94 LEU A C 1
ATOM 736 O O . LEU A 1 94 ? -3.088 1.860 3.689 1.00 94.19 94 LEU A O 1
ATOM 740 N N . SER A 1 95 ? -2.612 3.769 2.615 1.00 92.31 95 SER A N 1
ATOM 741 C CA . SER A 1 95 ? -3.906 4.402 2.890 1.00 92.31 95 SER A CA 1
ATOM 742 C C . SER A 1 95 ? -5.074 3.609 2.297 1.00 92.31 95 SER A C 1
ATOM 744 O O . SER A 1 95 ? -6.145 3.571 2.895 1.00 92.31 95 SER A O 1
ATOM 746 N N . THR A 1 96 ? -4.860 2.935 1.166 1.00 94.19 96 THR A N 1
ATOM 747 C CA . THR A 1 96 ? -5.859 2.065 0.538 1.00 94.19 96 THR A CA 1
ATOM 748 C C . THR A 1 96 ? -6.088 0.803 1.365 1.00 94.19 96 THR A C 1
ATOM 750 O O . THR A 1 96 ? -7.235 0.508 1.700 1.00 94.19 96 THR A O 1
ATOM 753 N N . MET A 1 97 ? -5.017 0.093 1.746 1.00 96.12 97 MET A N 1
ATOM 754 C CA . MET A 1 97 ? -5.121 -1.104 2.593 1.00 96.12 97 MET A CA 1
ATOM 755 C C . MET A 1 97 ? -5.814 -0.786 3.921 1.00 96.12 97 MET A C 1
ATOM 757 O O . MET A 1 97 ? -6.745 -1.479 4.327 1.00 96.12 97 MET A O 1
ATOM 761 N N . VAL A 1 98 ? -5.427 0.317 4.569 1.00 94.69 98 VAL A N 1
ATOM 762 C CA . VAL A 1 98 ? -6.063 0.755 5.816 1.00 94.69 98 VAL A CA 1
ATOM 763 C C . VAL A 1 98 ? -7.527 1.134 5.583 1.00 94.69 98 VAL A C 1
ATOM 765 O O . VAL A 1 98 ? -8.389 0.704 6.341 1.00 94.69 98 VAL A O 1
ATOM 768 N N . GLY A 1 99 ? -7.850 1.867 4.514 1.00 92.31 99 GLY A N 1
ATOM 769 C CA . GLY A 1 99 ? -9.234 2.209 4.171 1.00 92.31 99 GLY A CA 1
ATOM 770 C C . GLY A 1 99 ? -10.134 0.983 3.984 1.00 92.31 99 GLY A C 1
ATOM 771 O O . GLY A 1 99 ? -11.292 1.007 4.407 1.00 92.31 99 GLY A O 1
ATOM 772 N N . LEU A 1 100 ? -9.592 -0.100 3.418 1.00 94.25 100 LEU A N 1
ATOM 773 C CA . LEU A 1 100 ? -10.289 -1.379 3.282 1.00 94.25 100 LEU A CA 1
ATOM 774 C C . LEU A 1 100 ? -10.550 -2.029 4.649 1.00 94.25 100 LEU A C 1
ATOM 776 O O . LEU A 1 100 ? -11.673 -2.438 4.933 1.00 94.25 100 LEU A O 1
ATOM 780 N N . ILE A 1 101 ? -9.538 -2.070 5.519 1.00 94.31 101 ILE A N 1
ATOM 781 C CA . ILE A 1 101 ? -9.640 -2.620 6.880 1.00 94.31 101 ILE A CA 1
ATOM 782 C C . ILE A 1 101 ? -10.672 -1.863 7.731 1.00 94.31 101 ILE A C 1
ATOM 784 O O . ILE A 1 101 ? -11.414 -2.470 8.505 1.00 94.31 101 ILE A O 1
ATOM 788 N N . LEU A 1 102 ? -10.716 -0.538 7.594 1.00 91.94 102 LEU A N 1
ATOM 789 C CA . LEU A 1 102 ? -11.621 0.334 8.343 1.00 91.94 102 LEU A CA 1
ATOM 790 C C . LEU A 1 102 ? -13.070 0.291 7.831 1.00 91.94 102 LEU A C 1
ATOM 792 O O . LEU A 1 102 ? -13.960 0.829 8.486 1.00 91.94 102 LEU A O 1
ATOM 796 N N . GLY A 1 103 ? -13.317 -0.339 6.678 1.00 89.56 103 GLY A N 1
ATOM 797 C CA . GLY A 1 103 ? -14.632 -0.371 6.033 1.00 89.56 103 GLY A CA 1
ATOM 798 C C . GLY A 1 103 ? -15.000 0.924 5.301 1.00 89.56 103 GLY A C 1
ATOM 799 O O . GLY A 1 103 ? -16.131 1.072 4.852 1.00 89.56 103 GLY A O 1
ATOM 800 N N . HIS A 1 104 ? -14.059 1.858 5.142 1.00 82.62 104 HIS A N 1
ATOM 801 C CA . HIS A 1 104 ? -14.281 3.115 4.418 1.00 82.62 104 HIS A CA 1
ATOM 802 C C . HIS A 1 104 ? -14.168 2.955 2.899 1.00 82.62 104 HIS A C 1
ATOM 804 O O . HIS A 1 104 ? -14.579 3.840 2.147 1.00 82.62 104 HIS A O 1
ATOM 810 N N . LEU A 1 105 ? -13.597 1.838 2.441 1.00 79.38 105 LEU A N 1
ATOM 811 C CA . LEU A 1 105 ? -13.384 1.551 1.033 1.00 79.38 105 LEU A CA 1
ATOM 812 C C . LEU A 1 105 ? -14.019 0.205 0.655 1.00 79.38 105 LEU A C 1
ATOM 814 O O . LEU A 1 105 ? -13.546 -0.837 1.111 1.00 79.38 105 LEU A O 1
ATOM 818 N N . PRO A 1 106 ? -15.066 0.185 -0.190 1.00 79.12 106 PRO A N 1
ATOM 819 C CA . PRO A 1 106 ? -15.597 -1.069 -0.702 1.00 79.12 106 PRO A CA 1
ATOM 820 C C . PRO A 1 106 ? -14.612 -1.676 -1.708 1.00 79.12 106 PRO A C 1
ATOM 822 O O . PRO A 1 106 ? -14.032 -0.956 -2.524 1.00 79.12 106 PRO A O 1
ATOM 825 N N . ARG A 1 107 ? -14.465 -3.009 -1.701 1.00 73.88 107 ARG A N 1
ATOM 826 C CA . ARG A 1 107 ? -13.535 -3.736 -2.592 1.00 73.88 107 ARG A CA 1
ATOM 827 C C . ARG A 1 107 ? -13.727 -3.390 -4.075 1.00 73.88 107 ARG A C 1
ATOM 829 O O . ARG A 1 107 ? -12.761 -3.350 -4.819 1.00 73.88 107 ARG A O 1
ATOM 836 N N . GLN A 1 108 ? -14.948 -3.074 -4.508 1.00 76.50 108 GLN A N 1
ATOM 837 C CA . GLN A 1 108 ? -15.235 -2.726 -5.906 1.00 76.50 108 GLN A CA 1
ATOM 838 C C . GLN A 1 108 ? -14.755 -1.322 -6.319 1.00 76.50 108 GLN A C 1
ATOM 840 O O . GLN A 1 108 ? -14.861 -0.970 -7.491 1.00 76.50 108 GLN A O 1
ATOM 845 N N . ARG A 1 109 ? -14.285 -0.486 -5.381 1.00 78.69 109 ARG A N 1
ATOM 846 C CA . ARG A 1 109 ? -13.851 0.898 -5.650 1.00 78.69 109 ARG A CA 1
ATOM 847 C C . ARG A 1 109 ? -12.436 1.18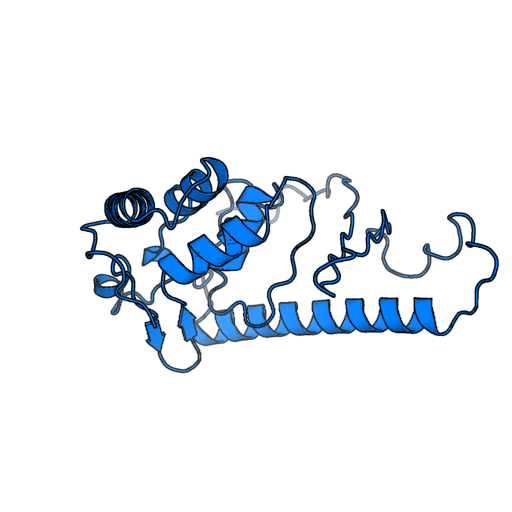4 -5.163 1.00 78.69 109 ARG A C 1
ATOM 849 O O . ARG A 1 109 ? -12.140 2.314 -4.778 1.00 78.69 109 ARG A O 1
ATOM 856 N N . ILE A 1 110 ? -11.567 0.179 -5.182 1.00 82.00 110 ILE A N 1
ATOM 857 C CA . ILE A 1 110 ? -10.147 0.394 -4.915 1.00 82.00 110 ILE A CA 1
ATOM 858 C C . ILE A 1 110 ? -9.593 1.390 -5.954 1.00 82.00 110 ILE A C 1
ATOM 860 O O . ILE A 1 110 ? -9.762 1.175 -7.158 1.00 82.00 110 ILE A O 1
ATOM 864 N N . PRO A 1 111 ? -8.998 2.518 -5.525 1.00 78.81 111 PRO A N 1
ATOM 865 C CA . PRO A 1 111 ? -8.441 3.501 -6.439 1.00 78.81 111 PRO A CA 1
ATOM 866 C C . PRO A 1 111 ? -7.235 2.912 -7.170 1.00 78.81 111 PRO A C 1
ATOM 868 O O . PRO A 1 111 ? -6.355 2.323 -6.552 1.00 78.81 111 PRO A O 1
ATOM 871 N N . ARG A 1 112 ? -7.171 3.125 -8.486 1.00 82.94 112 ARG A N 1
ATOM 872 C CA . ARG A 1 112 ? -5.999 2.764 -9.293 1.00 82.94 112 ARG A CA 1
ATOM 873 C C . ARG A 1 112 ? -4.935 3.847 -9.193 1.00 82.94 112 ARG A C 1
ATOM 875 O O . ARG A 1 112 ? -5.272 5.032 -9.234 1.00 82.94 112 ARG A O 1
ATOM 882 N N . PHE A 1 113 ? -3.674 3.438 -9.090 1.00 87.62 113 PHE A N 1
ATOM 883 C CA . PHE A 1 113 ? -2.534 4.340 -9.130 1.00 87.62 113 PHE A CA 1
ATOM 884 C C . PHE A 1 113 ? -1.858 4.326 -10.516 1.00 87.62 113 PHE A C 1
ATOM 886 O O . PHE A 1 113 ? -1.573 3.256 -11.043 1.00 87.62 113 PHE A O 1
ATOM 893 N N . PRO A 1 114 ? -1.541 5.507 -11.078 1.00 87.12 114 PRO A N 1
ATOM 894 C CA . PRO A 1 114 ? -2.244 6.765 -10.828 1.00 87.12 114 PRO A CA 1
ATOM 895 C C . PRO A 1 114 ? -3.703 6.675 -11.300 1.00 87.12 114 PRO A C 1
ATOM 897 O O . PRO A 1 114 ? -4.050 5.830 -12.129 1.00 87.12 114 PRO A O 1
ATOM 900 N N . ALA A 1 115 ? -4.577 7.560 -10.812 1.00 84.25 115 ALA A N 1
ATOM 901 C CA . ALA A 1 115 ? -5.926 7.608 -11.372 1.00 84.25 115 ALA A CA 1
ATOM 902 C C . ALA A 1 115 ? -5.897 7.979 -12.865 1.00 84.25 115 ALA A C 1
ATOM 904 O O . ALA A 1 115 ? -5.032 8.755 -13.288 1.00 84.25 115 ALA A O 1
ATOM 905 N N . PRO A 1 116 ? -6.871 7.483 -13.654 1.00 83.06 116 PRO A N 1
ATOM 906 C CA . PRO A 1 116 ? -6.980 7.807 -15.069 1.00 83.06 116 PRO A CA 1
ATOM 907 C C . PRO A 1 116 ? -6.912 9.317 -15.327 1.00 83.06 116 PRO A C 1
ATOM 909 O O . PRO A 1 116 ? -7.598 10.101 -14.672 1.00 83.06 116 PRO A O 1
ATOM 912 N N . GLY A 1 117 ? -6.075 9.716 -16.287 1.00 86.88 117 GLY A N 1
ATOM 913 C CA . GLY A 1 117 ? -5.885 11.120 -16.659 1.00 86.88 117 GLY A CA 1
ATOM 914 C C . GLY A 1 117 ? -4.942 11.921 -15.752 1.00 86.88 117 GLY A C 1
ATOM 915 O O . GLY A 1 117 ? -4.798 13.123 -15.962 1.00 86.88 117 GLY A O 1
ATOM 916 N N . LEU A 1 118 ? -4.283 11.296 -14.769 1.00 87.31 118 LEU A N 1
ATOM 917 C CA . LEU A 1 118 ? -3.265 11.940 -13.936 1.00 87.31 118 LEU A CA 1
ATOM 918 C C . LEU A 1 118 ? -1.896 11.286 -14.123 1.00 87.31 118 LEU A C 1
ATOM 920 O O . LEU A 1 118 ? -1.783 10.068 -14.232 1.00 87.31 118 LEU A O 1
ATOM 924 N N . SER A 1 119 ? -0.835 12.098 -14.088 1.00 90.94 119 SER A N 1
ATOM 925 C CA . SER A 1 119 ? 0.516 11.566 -13.912 1.00 90.94 119 SER A CA 1
ATOM 926 C C . SER A 1 119 ? 0.704 11.066 -12.476 1.00 90.94 119 SER A C 1
ATOM 928 O O . SER A 1 119 ? 0.073 11.560 -11.536 1.00 90.94 119 SER A O 1
ATOM 930 N N . ALA A 1 120 ? 1.612 10.111 -12.285 1.00 88.56 120 ALA A N 1
ATOM 931 C CA . ALA A 1 120 ? 1.949 9.580 -10.964 1.00 88.56 120 ALA A CA 1
ATOM 932 C C . ALA A 1 120 ? 2.476 10.648 -9.989 1.00 88.56 120 ALA A C 1
ATOM 934 O O . ALA A 1 120 ? 2.207 10.595 -8.785 1.00 88.56 120 ALA A O 1
ATOM 935 N N . GLU A 1 121 ? 3.173 11.656 -10.511 1.00 87.50 121 GLU A N 1
ATOM 936 C CA . GLU A 1 121 ? 3.655 12.799 -9.736 1.00 87.50 121 GLU A CA 1
ATOM 937 C C . GLU A 1 121 ? 2.498 13.680 -9.258 1.00 87.50 121 GLU A C 1
ATOM 939 O O . GLU A 1 121 ? 2.389 13.958 -8.064 1.00 87.50 121 GLU A O 1
ATOM 944 N N . LEU A 1 122 ? 1.590 14.067 -10.164 1.00 86.25 122 LEU A N 1
ATOM 945 C CA . LEU A 1 122 ? 0.422 14.881 -9.818 1.00 86.25 122 LEU A CA 1
ATOM 946 C C . LEU A 1 122 ? -0.516 14.146 -8.858 1.00 86.25 122 LEU A C 1
ATOM 948 O O . LEU A 1 122 ? -1.051 14.763 -7.938 1.00 86.25 122 LEU A O 1
ATOM 952 N N . TRP A 1 123 ? -0.693 12.835 -9.035 1.00 87.19 123 TRP A N 1
ATOM 953 C CA . TRP A 1 123 ? -1.428 11.994 -8.092 1.00 87.19 123 TRP A CA 1
ATOM 954 C C . TRP A 1 123 ? -0.819 12.054 -6.688 1.00 87.19 123 TRP A C 1
ATOM 956 O O . TRP A 1 123 ? -1.512 12.376 -5.722 1.00 87.19 123 TRP A O 1
ATOM 966 N N . THR A 1 124 ? 0.488 11.798 -6.587 1.00 84.19 124 THR A N 1
ATOM 967 C CA . THR A 1 124 ? 1.213 11.784 -5.310 1.00 84.19 124 THR A CA 1
ATOM 968 C C . THR A 1 124 ? 1.120 13.143 -4.617 1.00 84.19 124 THR A C 1
ATOM 970 O O . THR A 1 124 ? 0.807 13.213 -3.429 1.00 84.19 124 THR A O 1
ATOM 973 N N . LEU A 1 125 ? 1.304 14.238 -5.361 1.00 84.94 125 LEU A N 1
ATOM 974 C CA . LEU A 1 125 ? 1.158 15.595 -4.831 1.00 84.94 125 LEU A CA 1
ATOM 975 C C . LEU A 1 125 ? -0.258 15.865 -4.306 1.00 84.94 125 LEU A C 1
ATOM 977 O O . LEU A 1 125 ? -0.399 16.386 -3.201 1.00 84.94 125 LEU A O 1
ATOM 981 N N . A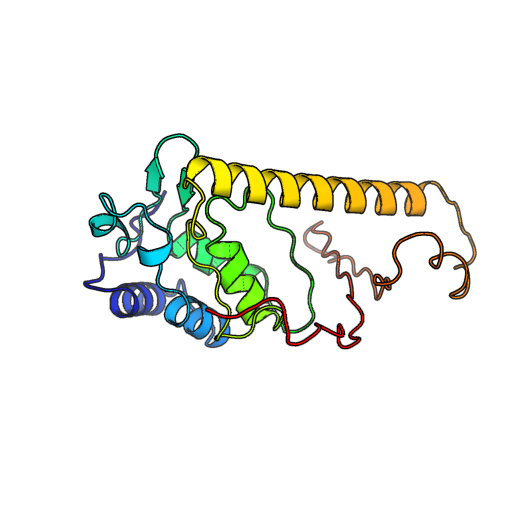RG A 1 126 ? -1.304 15.474 -5.046 1.00 83.50 126 ARG A N 1
ATOM 982 C CA . ARG A 1 126 ? -2.700 15.664 -4.616 1.00 83.50 126 ARG A CA 1
ATOM 983 C C . ARG A 1 126 ? -3.023 14.893 -3.341 1.00 83.50 126 ARG A C 1
ATOM 985 O O . ARG A 1 126 ? -3.641 15.453 -2.437 1.00 83.50 126 ARG A O 1
ATOM 992 N N . ILE A 1 127 ? -2.588 13.637 -3.243 1.00 81.31 127 ILE A N 1
ATOM 993 C CA . ILE A 1 127 ? -2.786 12.833 -2.031 1.00 81.31 127 ILE A CA 1
ATOM 994 C C . ILE A 1 127 ? -2.051 13.457 -0.837 1.00 81.31 127 ILE A C 1
ATOM 996 O O . ILE A 1 127 ? -2.616 13.558 0.253 1.00 81.31 127 ILE A O 1
ATOM 1000 N N . LEU A 1 128 ? -0.806 13.902 -1.029 1.00 78.44 128 LEU A N 1
ATOM 1001 C CA . LEU A 1 128 ? -0.028 14.550 0.029 1.00 78.44 128 LEU A CA 1
ATOM 1002 C C . LEU A 1 128 ? -0.687 15.845 0.513 1.00 78.44 128 LEU A C 1
ATOM 1004 O O . LEU A 1 128 ? -0.820 16.041 1.721 1.00 78.44 128 LEU A O 1
ATOM 1008 N N . GLN A 1 129 ? -1.140 16.695 -0.410 1.00 79.06 129 GLN A N 1
ATOM 1009 C CA . GLN A 1 129 ? -1.844 17.938 -0.086 1.00 79.06 129 GLN A CA 1
ATOM 1010 C C . GLN A 1 129 ? -3.141 17.668 0.685 1.00 79.06 129 GLN A C 1
ATOM 1012 O O . GLN A 1 129 ? -3.390 18.318 1.700 1.00 79.06 129 GLN A O 1
ATOM 1017 N N . ALA A 1 130 ? -3.930 16.673 0.266 1.00 75.69 130 ALA A N 1
ATOM 1018 C CA . ALA A 1 130 ? -5.144 16.279 0.977 1.00 75.69 130 ALA A CA 1
ATOM 1019 C C . ALA A 1 130 ? -4.842 15.825 2.418 1.00 75.69 130 ALA A C 1
ATOM 1021 O O . ALA A 1 130 ? -5.514 16.252 3.359 1.00 75.69 130 ALA A O 1
ATOM 1022 N N . GLY A 1 131 ? -3.793 15.016 2.610 1.00 76.25 131 GLY A N 1
ATOM 1023 C CA . GLY A 1 131 ? -3.348 14.581 3.937 1.00 76.25 131 GLY A CA 1
ATOM 1024 C C . GLY A 1 131 ? -2.872 15.736 4.825 1.00 76.25 131 GLY A C 1
ATOM 1025 O O . GLY A 1 131 ? -3.240 15.807 5.998 1.00 76.25 131 GLY A O 1
ATOM 1026 N N . GLN A 1 132 ? -2.100 16.675 4.271 1.00 75.94 132 GLN A N 1
ATOM 1027 C CA . GLN A 1 132 ? -1.642 17.868 4.993 1.00 75.94 132 GLN A CA 1
ATOM 1028 C C . GLN A 1 132 ? -2.805 18.773 5.409 1.00 75.94 132 GLN A C 1
ATOM 1030 O O . GLN A 1 132 ? -2.856 19.218 6.555 1.00 75.94 132 GLN A O 1
ATOM 1035 N N . GLN A 1 133 ? -3.760 19.014 4.508 1.00 75.38 133 GLN A N 1
ATOM 1036 C CA . GLN A 1 133 ? -4.927 19.843 4.795 1.00 75.38 133 GLN A CA 1
ATOM 1037 C C . GLN A 1 133 ? -5.795 19.226 5.900 1.00 75.38 133 GLN A C 1
ATOM 1039 O O . GLN A 1 133 ? -6.196 19.929 6.829 1.00 75.38 133 GLN A O 1
ATOM 1044 N N . ALA A 1 134 ? -6.028 17.910 5.847 1.00 74.56 134 ALA A N 1
ATOM 1045 C CA . ALA A 1 134 ? -6.743 17.187 6.896 1.00 74.56 134 ALA A CA 1
ATOM 1046 C C . ALA A 1 134 ? -6.015 17.276 8.248 1.00 74.56 134 ALA A C 1
ATOM 1048 O O . ALA A 1 134 ? -6.637 17.590 9.263 1.00 74.56 134 ALA A O 1
ATOM 1049 N N . GLY A 1 135 ? -4.694 17.070 8.263 1.00 76.06 135 GLY A N 1
ATOM 1050 C CA . GLY A 1 135 ? -3.882 17.206 9.474 1.00 76.06 135 GLY A CA 1
ATOM 1051 C C . GLY A 1 135 ? -3.942 18.611 10.079 1.00 76.06 135 GLY A C 1
ATOM 1052 O O . GLY A 1 135 ? -4.097 18.756 11.291 1.00 76.06 135 GLY A O 1
ATOM 1053 N N . TYR A 1 136 ? -3.891 19.649 9.241 1.00 77.88 136 TYR A N 1
ATOM 1054 C CA . TYR A 1 136 ? -3.994 21.039 9.685 1.00 77.88 136 TYR A CA 1
ATOM 1055 C C . TYR A 1 136 ? -5.355 21.348 10.325 1.00 77.88 136 TYR A C 1
ATOM 1057 O O . TYR A 1 136 ? -5.402 21.915 11.415 1.00 77.88 136 TYR A O 1
ATOM 1065 N N . LEU A 1 137 ? -6.456 20.920 9.698 1.00 74.62 137 LEU A N 1
ATOM 1066 C CA . LEU A 1 137 ? -7.813 21.069 10.240 1.00 74.62 137 LEU A CA 1
ATOM 1067 C C . LEU A 1 137 ? -7.964 20.372 11.597 1.00 74.62 137 LEU A C 1
ATOM 1069 O O . LEU A 1 137 ? -8.491 20.957 12.541 1.00 74.62 137 LEU A O 1
ATOM 1073 N N . ILE A 1 138 ? -7.452 19.144 11.716 1.00 76.56 138 ILE A N 1
ATOM 1074 C CA . ILE A 1 138 ? -7.473 18.392 12.975 1.00 76.56 138 ILE A CA 1
ATOM 1075 C C . ILE A 1 138 ? -6.710 19.150 14.064 1.00 76.56 138 ILE A C 1
ATOM 1077 O O . ILE A 1 138 ? -7.229 19.333 15.166 1.00 76.56 138 ILE A O 1
ATOM 1081 N N . MET A 1 139 ? -5.508 19.641 13.755 1.00 74.50 139 MET A N 1
ATOM 1082 C CA . MET A 1 139 ? -4.706 20.409 14.704 1.00 74.50 139 MET A CA 1
ATOM 1083 C C . MET A 1 139 ? -5.412 21.702 15.127 1.00 74.50 139 MET A C 1
ATOM 1085 O O . MET A 1 139 ? -5.438 22.029 16.312 1.00 74.50 139 MET A O 1
ATOM 1089 N N . GLN A 1 140 ? -6.050 22.411 14.190 1.00 74.06 140 GLN A N 1
ATOM 1090 C CA . GLN A 1 140 ? -6.859 23.585 14.512 1.00 74.06 140 GLN A CA 1
ATOM 1091 C C . GLN A 1 140 ? -8.003 23.239 15.469 1.00 74.06 140 GLN A C 1
ATOM 1093 O O . GLN A 1 140 ? -8.182 23.944 16.461 1.00 74.06 140 GLN A O 1
ATOM 1098 N N . CYS A 1 141 ? -8.750 22.158 15.229 1.00 72.44 141 CYS A N 1
ATOM 1099 C CA . CYS A 1 141 ? -9.822 21.726 16.128 1.00 72.44 141 CYS A CA 1
ATOM 1100 C C . CYS A 1 141 ? -9.300 21.406 17.538 1.00 72.44 141 CYS A C 1
ATOM 1102 O O . CYS A 1 141 ? -9.910 21.825 18.521 1.00 72.44 141 CYS A O 1
ATOM 1104 N N . LEU A 1 142 ? -8.158 20.720 17.646 1.00 72.12 142 LEU A N 1
ATOM 1105 C CA . LEU A 1 142 ? -7.536 20.395 18.934 1.00 72.12 142 LEU A CA 1
ATOM 1106 C C . LEU A 1 142 ? -7.079 21.652 19.687 1.00 72.12 142 LEU A C 1
ATOM 1108 O O . LEU A 1 142 ? -7.307 21.766 20.893 1.00 72.12 142 LEU A O 1
ATOM 1112 N N . LEU A 1 143 ? -6.491 22.621 18.980 1.00 70.25 143 LEU A N 1
ATOM 1113 C CA . LEU A 1 143 ? -6.067 23.895 19.564 1.00 70.25 143 LEU A CA 1
ATOM 1114 C C . LEU A 1 143 ? -7.259 24.720 20.064 1.00 70.25 143 LEU A C 1
ATOM 1116 O O . LEU A 1 143 ? -7.202 25.242 21.174 1.00 70.25 143 LEU A O 1
ATOM 1120 N N . HIS A 1 144 ? -8.357 24.784 19.301 1.00 69.06 144 HIS A N 1
ATOM 1121 C CA . HIS A 1 144 ? -9.583 25.471 19.731 1.00 69.06 144 HIS A CA 1
ATOM 1122 C C . HIS A 1 144 ? -10.256 24.773 20.923 1.00 69.06 144 HIS A C 1
ATOM 1124 O O . HIS A 1 144 ? -10.763 25.440 21.827 1.00 69.06 144 HIS A O 1
ATOM 1130 N N . ALA A 1 145 ? -10.232 23.437 20.966 1.00 64.88 145 ALA A N 1
ATOM 1131 C CA . ALA A 1 145 ? -10.724 22.676 22.113 1.00 64.88 145 ALA A CA 1
ATOM 1132 C C . ALA A 1 145 ? -9.885 22.919 23.382 1.00 64.88 145 ALA A C 1
ATOM 1134 O O . ALA A 1 145 ? -10.431 22.911 24.479 1.00 64.88 145 ALA A O 1
ATOM 1135 N N . SER A 1 146 ? -8.579 23.166 23.232 1.00 58.22 146 SER A N 1
ATOM 1136 C CA . SER A 1 146 ? -7.645 23.362 24.352 1.00 58.22 146 SER A CA 1
ATOM 1137 C C . SER A 1 146 ? -7.619 24.800 24.885 1.00 58.22 146 SER A C 1
ATOM 1139 O O . SER A 1 146 ? -7.404 25.006 26.075 1.00 58.22 146 SER A O 1
ATOM 1141 N N . SER A 1 147 ? -7.844 25.805 24.030 1.00 51.94 147 SER A N 1
ATOM 1142 C CA . SER A 1 147 ? -7.903 27.222 24.433 1.00 51.94 147 SER A CA 1
ATOM 1143 C C . SER A 1 147 ? -9.234 27.615 25.083 1.00 51.94 147 SER A C 1
ATOM 1145 O O . SER A 1 147 ? -9.322 28.620 25.789 1.00 51.94 147 SER A O 1
ATOM 1147 N N . SER A 1 148 ? -10.261 26.790 24.898 1.00 51.47 148 SER A N 1
ATOM 1148 C CA . SER A 1 148 ? -11.527 26.879 25.610 1.00 51.47 148 SER A CA 1
ATOM 1149 C C . SER A 1 148 ? -11.374 26.184 26.968 1.00 51.47 148 SER A C 1
ATOM 1151 O O . SER A 1 148 ? -11.562 24.974 27.054 1.00 51.47 148 SER A O 1
ATOM 1153 N N . VAL A 1 149 ? -11.062 26.908 28.051 1.00 43.97 149 VAL A N 1
ATOM 1154 C CA . VAL A 1 149 ? -11.225 26.373 29.421 1.00 43.97 149 VAL A CA 1
ATOM 1155 C C . VAL A 1 149 ? -12.727 26.194 29.682 1.00 43.97 149 VAL A C 1
ATOM 1157 O O . VAL A 1 149 ? -13.389 27.021 30.301 1.00 43.97 149 VAL A O 1
ATOM 1160 N N . CYS A 1 150 ? -13.302 25.124 29.141 1.00 36.22 150 CYS A N 1
ATOM 1161 C CA . CYS A 1 150 ? -14.657 24.684 29.431 1.00 36.22 150 CYS A CA 1
ATOM 1162 C C . CYS A 1 150 ? -14.602 23.785 30.668 1.00 36.22 150 CYS A C 1
ATOM 1164 O O . CYS A 1 150 ? -14.393 22.580 30.571 1.00 36.22 150 CYS A O 1
ATOM 1166 N N . THR A 1 151 ? -14.821 24.364 31.850 1.00 36.03 151 THR A N 1
ATOM 1167 C CA . THR A 1 151 ? -15.028 23.613 33.105 1.00 36.03 151 THR A CA 1
ATOM 1168 C C . THR A 1 151 ? -16.384 22.895 33.162 1.00 36.03 151 THR A C 1
ATOM 1170 O O . THR A 1 151 ? -16.671 22.178 34.119 1.00 36.03 151 THR A O 1
ATOM 1173 N N . ARG A 1 152 ? -17.214 23.019 32.119 1.00 35.44 152 ARG A N 1
ATOM 1174 C CA . ARG A 1 152 ? -18.336 22.125 31.817 1.00 35.44 152 ARG A CA 1
ATOM 1175 C C . ARG A 1 152 ? -18.358 21.840 30.323 1.00 35.44 152 ARG A C 1
ATOM 1177 O O . ARG A 1 152 ? -18.330 22.767 29.519 1.00 35.44 152 ARG A O 1
ATOM 1184 N N . PHE A 1 153 ? -18.426 20.555 29.982 1.00 30.45 153 PHE A N 1
ATOM 1185 C CA . PHE A 1 153 ? -18.663 20.081 28.621 1.00 30.45 153 PHE A CA 1
ATOM 1186 C C . PHE A 1 153 ? -19.900 20.785 28.043 1.00 30.45 153 PHE A C 1
ATOM 1188 O O . PHE A 1 153 ? -20.970 20.699 28.657 1.00 30.45 153 PHE A O 1
ATOM 1195 N N . PRO A 1 154 ? -19.808 21.459 26.886 1.00 33.66 154 PRO A N 1
ATOM 1196 C CA . PRO A 1 154 ? -21.000 21.948 26.225 1.00 33.66 154 PRO A CA 1
ATOM 1197 C C . PRO A 1 154 ? -21.786 20.734 25.720 1.00 33.66 154 PRO A C 1
ATOM 1199 O O . PRO A 1 154 ? -21.288 19.932 24.930 1.00 33.66 154 PRO A O 1
ATOM 1202 N N . SER A 1 155 ? -23.024 20.593 26.195 1.00 36.88 155 SER A N 1
ATOM 1203 C CA . SER A 1 155 ? -24.020 19.714 25.585 1.00 36.88 155 SER A CA 1
ATOM 1204 C C . SER A 1 155 ? -24.081 20.008 24.087 1.00 36.88 155 SER A C 1
ATOM 1206 O O . SER A 1 155 ? -24.196 21.184 23.750 1.00 36.88 155 SER A O 1
ATOM 1208 N N . SER A 1 156 ? -23.959 18.961 23.259 1.00 37.41 156 SER A N 1
ATOM 1209 C CA . SER A 1 156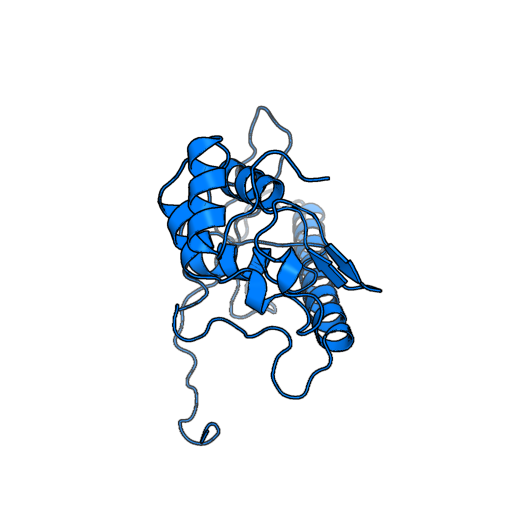 ? -24.273 18.747 21.819 1.00 37.41 156 SER A CA 1
ATOM 1210 C C . SER A 1 156 ? -24.454 19.914 20.818 1.00 37.41 156 SER A C 1
ATOM 1212 O O . SER A 1 156 ? -24.245 19.703 19.629 1.00 37.41 156 SER A O 1
ATOM 1214 N N . ALA A 1 157 ? -24.804 21.126 21.232 1.00 31.33 157 ALA A N 1
ATOM 1215 C CA . ALA A 1 157 ? -25.112 22.287 20.407 1.00 31.33 157 ALA A CA 1
ATOM 1216 C C . ALA A 1 157 ? -23.894 23.136 19.975 1.00 31.33 157 ALA A C 1
ATOM 1218 O O . ALA A 1 157 ? -23.995 23.867 18.996 1.00 31.33 157 ALA A O 1
ATOM 1219 N N . CYS A 1 158 ? -22.733 23.065 20.645 1.00 29.34 158 CYS A N 1
ATOM 1220 C CA . CYS A 1 158 ? -21.599 23.958 20.316 1.00 29.34 158 CYS A CA 1
ATOM 1221 C C . CYS A 1 158 ? -20.711 23.446 19.156 1.00 29.34 158 CYS A C 1
ATOM 1223 O O . CYS A 1 158 ? -20.103 24.231 18.434 1.00 29.34 158 CYS A O 1
ATOM 1225 N N . LEU A 1 159 ? -20.695 22.134 18.899 1.00 34.31 159 LEU A N 1
ATOM 1226 C CA . LEU A 1 159 ? -19.932 21.513 17.799 1.00 34.31 159 LEU A CA 1
ATOM 1227 C C . LEU A 1 159 ? -20.699 21.469 16.463 1.00 34.31 159 LEU A C 1
ATOM 1229 O O . LEU A 1 159 ? -20.250 20.842 15.509 1.00 34.31 159 LEU A O 1
ATOM 1233 N N . GLN A 1 160 ? -21.843 22.153 16.375 1.00 33.00 160 GLN A N 1
ATOM 1234 C CA . GLN A 1 160 ? -22.649 22.244 15.152 1.00 33.00 160 GLN A CA 1
ATOM 1235 C C . GLN A 1 160 ? -22.181 23.332 14.175 1.00 33.00 160 GLN A C 1
ATOM 1237 O O . GLN A 1 160 ? -22.697 23.431 13.061 1.00 33.00 160 GLN A O 1
ATOM 1242 N N . LEU A 1 161 ? -21.183 24.139 14.538 1.00 31.67 161 LEU A N 1
ATOM 1243 C CA . LEU A 1 161 ? -20.664 25.174 13.654 1.00 31.67 161 LEU A CA 1
ATOM 1244 C C . LEU A 1 161 ? -19.485 24.644 12.821 1.00 31.67 161 LEU A C 1
ATOM 1246 O O . LEU A 1 161 ? -18.336 24.670 13.247 1.00 31.67 161 LEU A O 1
ATOM 1250 N N . LYS A 1 162 ? -19.832 24.259 11.581 1.00 33.59 162 LYS A N 1
ATOM 1251 C CA . LYS A 1 162 ? -19.008 24.231 10.348 1.00 33.59 162 LYS A CA 1
ATOM 1252 C C . LYS A 1 162 ? -18.335 22.950 9.855 1.00 33.59 162 LYS A C 1
ATOM 1254 O O . LYS A 1 162 ? -17.552 23.047 8.923 1.00 33.59 162 LYS A O 1
ATOM 1259 N N . LEU A 1 163 ? -18.744 21.761 10.281 1.00 35.66 163 LEU A N 1
ATOM 1260 C CA . LEU A 1 163 ? -18.629 20.570 9.421 1.00 35.66 163 LEU A CA 1
ATOM 1261 C C . LEU A 1 163 ? -19.849 19.671 9.667 1.00 35.66 163 LEU A C 1
ATOM 1263 O O . LEU A 1 163 ? -19.896 19.022 10.707 1.00 35.66 163 LEU A O 1
ATOM 1267 N N . PRO A 1 164 ? -20.840 19.598 8.759 1.00 27.80 164 PRO A N 1
ATOM 1268 C CA . PRO A 1 164 ? -22.075 18.839 8.995 1.00 27.80 164 PRO A CA 1
ATOM 1269 C C . PRO A 1 164 ? -21.904 17.302 9.063 1.00 27.80 164 PRO A C 1
ATOM 1271 O O . PRO A 1 164 ? -22.897 16.583 9.004 1.00 27.80 164 PRO A O 1
ATOM 1274 N N . PHE A 1 165 ? -20.676 16.785 9.208 1.00 35.00 165 PHE A N 1
ATOM 1275 C CA . PHE A 1 165 ? -20.354 15.355 9.108 1.00 35.00 165 PHE A CA 1
ATOM 1276 C C . PHE A 1 165 ? -19.386 14.814 10.178 1.00 35.00 165 PHE A C 1
ATOM 1278 O O . PHE A 1 165 ? -19.073 13.625 10.145 1.00 35.00 165 PHE A O 1
ATOM 1285 N N . LEU A 1 166 ? -18.916 15.636 11.128 1.00 31.08 166 LEU A N 1
ATOM 1286 C CA . LEU A 1 166 ? -18.008 15.189 12.195 1.00 31.08 166 LEU A CA 1
ATOM 1287 C C . LEU A 1 166 ? -18.712 15.189 13.554 1.00 31.08 166 LEU A C 1
ATOM 1289 O O . LEU A 1 166 ? -19.227 16.216 13.989 1.00 31.08 166 LEU A O 1
ATOM 1293 N N . THR A 1 167 ? -18.690 14.061 14.264 1.00 32.84 167 THR A N 1
ATOM 1294 C CA . THR A 1 167 ? -19.059 14.008 15.687 1.00 32.84 167 THR A CA 1
ATOM 1295 C C . THR A 1 167 ? -17.884 13.435 16.481 1.00 32.84 167 THR A C 1
ATOM 1297 O O . THR A 1 167 ? -17.355 12.372 16.158 1.00 32.84 167 THR A O 1
ATOM 1300 N N . LEU A 1 168 ? -17.423 14.170 17.498 1.00 36.72 168 LEU A N 1
ATOM 1301 C CA . LEU A 1 168 ? -16.306 13.770 18.358 1.00 36.72 168 LEU A CA 1
ATOM 1302 C C . LEU A 1 168 ? -16.781 12.670 19.321 1.00 36.72 168 LEU A C 1
ATOM 1304 O O . LEU A 1 168 ? -17.590 12.950 20.202 1.00 36.72 168 LEU A O 1
ATOM 1308 N N . ALA A 1 169 ? -16.307 11.432 19.147 1.00 34.12 169 ALA A N 1
ATOM 1309 C CA . ALA A 1 169 ? -16.810 10.291 19.915 1.00 34.12 169 ALA A CA 1
ATOM 1310 C C . ALA A 1 169 ? -16.069 10.069 21.245 1.00 34.12 169 ALA A C 1
ATOM 1312 O O . ALA A 1 169 ? -16.747 9.939 22.256 1.00 34.12 169 ALA A O 1
ATOM 1313 N N . HIS A 1 170 ? -14.727 10.047 21.288 1.00 31.86 170 HIS A N 1
ATOM 1314 C CA . HIS A 1 170 ? -13.945 9.936 22.537 1.00 31.86 170 HIS A CA 1
ATOM 1315 C C . HIS A 1 170 ? -12.439 10.165 22.311 1.00 31.86 170 HIS A C 1
ATOM 1317 O O . HIS A 1 170 ? -11.904 9.839 21.252 1.00 31.86 170 HIS A O 1
ATOM 1323 N N . THR A 1 171 ? -11.736 10.641 23.342 1.00 30.78 171 THR A N 1
ATOM 1324 C CA . THR A 1 171 ? -10.271 10.581 23.451 1.00 30.78 171 THR A CA 1
ATOM 1325 C C . THR A 1 171 ? -9.905 9.601 24.567 1.00 30.78 171 THR A C 1
ATOM 1327 O O . THR A 1 171 ? -10.466 9.659 25.660 1.00 30.78 171 THR A O 1
ATOM 1330 N N . ARG A 1 172 ? -8.985 8.662 24.314 1.00 31.80 172 ARG A N 1
ATOM 1331 C CA . ARG A 1 172 ? -8.440 7.780 25.359 1.00 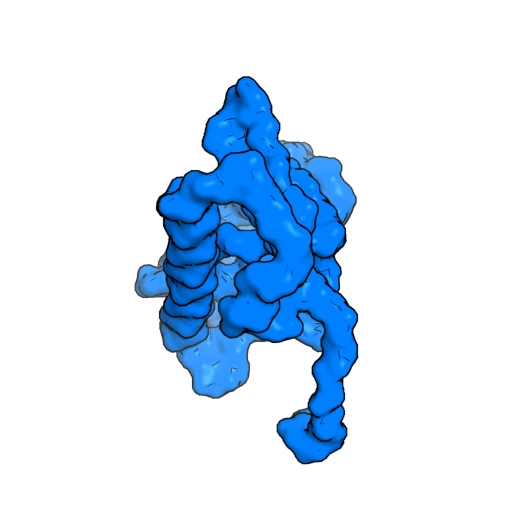31.80 172 ARG A CA 1
ATOM 1332 C C . ARG A 1 172 ? -6.923 7.898 25.360 1.00 31.80 172 ARG A C 1
ATOM 1334 O O . ARG A 1 172 ? -6.275 7.613 24.358 1.00 31.80 172 ARG A O 1
ATOM 1341 N N . GLN A 1 173 ? -6.370 8.344 26.481 1.00 28.53 173 GLN A N 1
ATOM 1342 C CA . GLN A 1 173 ? -4.930 8.419 26.694 1.00 28.53 173 GLN A CA 1
ATOM 1343 C C . GLN A 1 173 ? -4.410 7.017 27.037 1.00 28.53 173 GLN A C 1
ATOM 1345 O O . GLN A 1 173 ? -4.881 6.397 27.990 1.00 28.53 173 GLN A O 1
ATOM 1350 N N . SER A 1 174 ? -3.456 6.503 26.258 1.00 30.94 174 SER A N 1
ATOM 1351 C CA . SER A 1 174 ? -2.691 5.316 26.649 1.00 30.94 174 SER A CA 1
ATOM 1352 C C . SER A 1 174 ? -1.694 5.725 27.732 1.00 30.94 174 SER A C 1
ATOM 1354 O O . SER A 1 174 ? -0.809 6.545 27.480 1.00 30.94 174 SER A O 1
ATOM 1356 N N . SER A 1 175 ? -1.834 5.174 28.938 1.00 32.44 175 SER A N 1
ATOM 1357 C CA . SER A 1 175 ? -1.024 5.540 30.107 1.00 32.44 175 SER A CA 1
ATOM 1358 C C . SER A 1 175 ? 0.439 5.081 30.037 1.00 32.44 175 SER A C 1
ATOM 1360 O O . SER A 1 175 ? 1.198 5.384 30.951 1.00 32.44 175 SER A O 1
ATOM 1362 N N . SER A 1 176 ? 0.855 4.364 28.986 1.00 32.19 176 SER A N 1
ATOM 1363 C CA . SER A 1 176 ? 2.196 3.766 28.894 1.00 32.19 176 SER A CA 1
ATOM 1364 C C . SER A 1 176 ? 3.049 4.217 27.704 1.00 32.19 176 SER A C 1
ATOM 1366 O O . SER A 1 176 ? 4.227 3.880 27.670 1.00 32.19 176 SER A O 1
ATOM 1368 N N . SER A 1 177 ? 2.512 4.968 26.733 1.00 31.55 177 SER A N 1
ATOM 1369 C CA . SER A 1 177 ? 3.244 5.241 25.478 1.00 31.55 177 SER A CA 1
ATOM 1370 C C . SER A 1 177 ? 3.174 6.671 24.940 1.00 31.55 177 SER A C 1
ATOM 1372 O O . SER A 1 177 ? 3.800 6.954 23.924 1.00 31.55 177 SER A O 1
ATOM 1374 N N . GLY A 1 178 ? 2.426 7.585 25.571 1.00 25.83 178 GLY A N 1
ATOM 1375 C CA . GLY A 1 178 ? 2.338 8.987 25.120 1.00 25.83 178 GLY A CA 1
ATOM 1376 C C . GLY A 1 178 ? 1.745 9.187 23.713 1.00 25.83 178 GLY A C 1
ATOM 1377 O O . GLY A 1 178 ? 1.731 10.306 23.207 1.00 25.83 178 GLY A O 1
ATOM 1378 N N . LEU A 1 179 ? 1.240 8.124 23.081 1.00 24.95 179 LEU A N 1
ATOM 1379 C CA . LEU A 1 179 ? 0.587 8.158 21.777 1.00 24.95 179 LEU A CA 1
ATOM 1380 C C . LEU A 1 179 ? -0.881 8.563 21.939 1.00 24.95 179 LEU A C 1
ATOM 1382 O O . LEU A 1 179 ? -1.652 7.905 22.641 1.00 24.95 179 LEU A O 1
ATOM 1386 N N . TYR A 1 180 ? -1.265 9.641 21.258 1.00 29.67 180 TYR A N 1
ATOM 1387 C CA . TYR A 1 180 ? -2.656 10.061 21.130 1.00 29.67 180 TYR A CA 1
ATOM 1388 C C . TYR A 1 180 ? -3.294 9.319 19.956 1.00 29.67 180 TYR A C 1
ATOM 1390 O O . TYR A 1 180 ? -2.958 9.569 18.800 1.00 29.67 180 TYR A O 1
ATOM 1398 N N . LEU A 1 181 ? -4.235 8.420 20.242 1.00 31.05 181 LEU A N 1
ATOM 1399 C CA . LEU A 1 181 ? -5.123 7.868 19.224 1.00 31.05 181 LEU A CA 1
ATOM 1400 C C . LEU A 1 181 ? -6.336 8.798 19.108 1.00 31.05 181 LEU A C 1
ATOM 1402 O O . LEU A 1 181 ? -7.204 8.810 19.983 1.00 31.05 181 LEU A O 1
ATOM 1406 N N . LEU A 1 182 ? -6.380 9.613 18.052 1.00 33.34 182 LEU A N 1
ATOM 1407 C CA . LEU A 1 182 ? -7.528 10.472 17.776 1.00 33.34 182 LEU A CA 1
ATOM 1408 C C . LEU A 1 182 ? -8.553 9.701 16.936 1.00 33.34 182 LEU A C 1
ATOM 1410 O O . LEU A 1 182 ? -8.380 9.525 15.733 1.00 33.34 182 LEU A O 1
ATOM 1414 N N . CYS A 1 183 ? -9.627 9.242 17.577 1.00 30.52 183 CYS A N 1
ATOM 1415 C CA . CYS A 1 183 ? -10.717 8.538 16.911 1.00 30.52 183 CYS A CA 1
ATOM 1416 C C . CYS A 1 183 ? -11.814 9.539 16.513 1.00 30.52 183 CYS A C 1
ATOM 1418 O O . CYS A 1 183 ? -12.611 9.973 17.345 1.00 30.52 183 CYS A O 1
ATOM 1420 N N . LEU A 1 184 ? -11.839 9.941 15.241 1.00 32.41 184 LEU A N 1
ATOM 1421 C CA . LEU A 1 184 ? -12.916 10.756 14.671 1.00 32.41 184 LEU A CA 1
ATOM 1422 C C . LEU A 1 184 ? -14.015 9.824 14.140 1.00 32.41 184 LEU A C 1
ATOM 1424 O O . LEU A 1 184 ? -13.710 8.863 13.439 1.00 32.41 184 LEU A O 1
ATOM 1428 N N . HIS A 1 185 ? -15.279 10.086 14.476 1.00 30.27 185 HIS A N 1
ATOM 1429 C CA . HIS A 1 185 ? -16.420 9.343 13.939 1.00 30.27 185 HIS A CA 1
ATOM 1430 C C . HIS A 1 185 ? -17.025 10.174 12.802 1.00 30.27 185 HIS A C 1
ATOM 1432 O O . HIS A 1 185 ? -17.513 11.286 13.028 1.00 30.27 185 HIS A O 1
ATOM 1438 N N . PHE A 1 186 ? -16.977 9.655 11.576 1.00 33.94 186 PHE A N 1
ATOM 1439 C CA . PHE A 1 186 ? -17.760 10.204 10.470 1.00 33.94 186 PHE A CA 1
ATOM 1440 C C . PHE A 1 186 ? -19.146 9.555 10.526 1.00 33.94 186 PHE A C 1
ATOM 1442 O O . PHE A 1 186 ? -19.261 8.332 10.556 1.00 33.94 186 PHE A O 1
ATOM 1449 N N . GLY A 1 187 ? -20.199 10.361 10.656 1.00 28.94 187 GLY A N 1
ATOM 1450 C CA . GLY A 1 187 ? -21.571 9.854 10.727 1.00 28.94 187 GLY A CA 1
ATOM 1451 C C . GLY A 1 187 ? -22.062 9.382 9.358 1.00 28.94 187 GLY A C 1
ATOM 1452 O O . GLY A 1 187 ? -21.929 10.107 8.372 1.00 28.94 187 GLY A O 1
ATOM 1453 N N . GLU A 1 188 ? -22.659 8.192 9.290 1.00 35.53 188 GLU A N 1
ATOM 1454 C CA . GLU A 1 188 ? -23.272 7.686 8.062 1.00 35.53 188 GLU A CA 1
ATOM 1455 C C . GLU A 1 188 ? -24.582 8.431 7.752 1.00 35.53 188 GLU A C 1
ATOM 1457 O O . GLU A 1 188 ? -25.562 8.362 8.496 1.00 35.53 188 GLU A O 1
ATOM 1462 N N . ARG A 1 189 ? -24.628 9.115 6.605 1.00 27.59 189 ARG A N 1
ATOM 1463 C CA . ARG A 1 189 ? -25.864 9.278 5.828 1.00 27.59 189 ARG A CA 1
ATOM 1464 C C . ARG A 1 189 ? -25.574 8.951 4.363 1.00 27.59 189 ARG A C 1
ATOM 1466 O O . ARG A 1 189 ? -24.514 9.332 3.864 1.00 27.59 189 ARG A O 1
ATOM 1473 N N . PRO A 1 190 ? -26.501 8.283 3.656 1.00 31.14 190 PRO A N 1
ATOM 1474 C CA . PRO A 1 190 ? -26.324 7.955 2.251 1.00 31.14 190 PRO A CA 1
ATOM 1475 C C . PRO A 1 190 ? -26.284 9.249 1.434 1.00 31.14 190 PRO A C 1
ATOM 1477 O O . PRO A 1 190 ? -27.209 10.061 1.478 1.00 31.14 190 PRO A O 1
ATOM 1480 N N . ILE A 1 191 ? -25.195 9.452 0.697 1.00 30.36 191 ILE A N 1
ATOM 1481 C CA . ILE A 1 191 ? -25.061 10.565 -0.242 1.00 30.36 191 ILE A CA 1
ATOM 1482 C C . ILE A 1 191 ? -25.997 10.275 -1.426 1.00 30.36 191 ILE A C 1
ATOM 1484 O O . ILE A 1 191 ? -25.858 9.215 -2.044 1.00 30.36 191 ILE A O 1
ATOM 1488 N N . PRO A 1 192 ? -26.932 11.171 -1.792 1.00 28.58 192 PRO A N 1
ATOM 1489 C CA . PRO A 1 192 ? -27.722 10.996 -2.998 1.00 28.58 192 PRO A CA 1
ATOM 1490 C C . PRO A 1 192 ? -26.830 11.322 -4.201 1.00 28.58 192 PRO A C 1
ATOM 1492 O O . PRO A 1 192 ? -26.744 12.467 -4.633 1.00 28.58 192 PRO A O 1
ATOM 1495 N N . TYR A 1 193 ? -26.135 10.324 -4.744 1.00 32.28 193 TYR A N 1
ATOM 1496 C CA . TYR A 1 193 ? -25.532 10.463 -6.067 1.00 32.28 193 TYR A CA 1
ATOM 1497 C C . TYR A 1 193 ? -26.627 10.293 -7.124 1.00 32.28 193 TYR A C 1
ATOM 1499 O O . TYR A 1 193 ? -27.204 9.216 -7.284 1.00 32.28 193 TYR A O 1
ATOM 1507 N N . SER A 1 194 ? -26.921 11.382 -7.837 1.00 27.56 194 SER A N 1
ATOM 1508 C CA . SER A 1 194 ? -27.727 11.364 -9.057 1.00 27.56 194 SER A CA 1
ATOM 1509 C C . SER A 1 194 ? -27.097 10.402 -10.066 1.00 27.56 194 SER A C 1
ATOM 1511 O O . SER A 1 194 ? -25.923 10.510 -10.413 1.00 27.56 194 SER A O 1
ATOM 1513 N N . ARG A 1 195 ? -27.901 9.453 -10.543 1.00 34.69 195 ARG A N 1
ATOM 1514 C CA . ARG A 1 195 ? -27.542 8.318 -11.410 1.00 34.69 195 ARG A CA 1
ATOM 151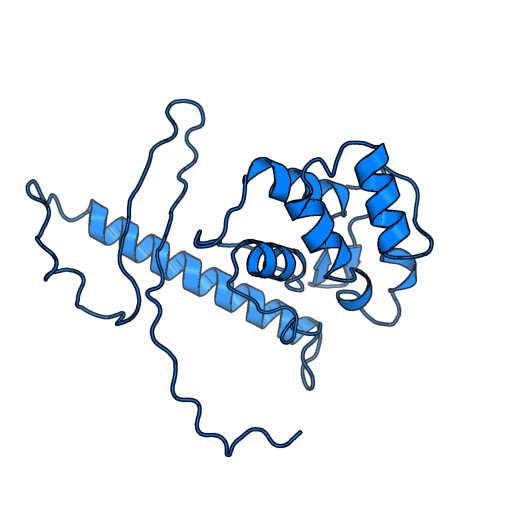5 C C . ARG A 1 195 ? -27.120 8.707 -12.843 1.00 34.69 195 ARG A C 1
ATOM 1517 O O . ARG A 1 195 ? -27.151 7.845 -13.712 1.00 34.69 195 ARG A O 1
ATOM 1524 N N . LYS A 1 196 ? -26.808 9.980 -13.120 1.00 27.02 196 LYS A N 1
ATOM 1525 C CA . LYS A 1 196 ? -26.642 10.508 -14.490 1.00 27.02 196 LYS A CA 1
ATOM 1526 C C . LYS A 1 196 ? -25.220 10.920 -14.888 1.00 27.02 196 LYS A C 1
ATOM 1528 O O . LYS A 1 196 ? -24.993 11.064 -16.080 1.00 27.02 196 LYS A O 1
ATOM 1533 N N . ASP A 1 197 ? -24.267 11.008 -13.959 1.00 29.38 197 ASP A N 1
ATOM 1534 C CA . ASP A 1 197 ? -22.931 11.557 -14.275 1.00 29.38 197 ASP A CA 1
ATOM 1535 C C . ASP A 1 197 ? -21.808 10.511 -14.382 1.00 29.38 197 ASP A C 1
ATOM 1537 O O . ASP A 1 197 ? -20.632 10.861 -14.410 1.00 29.38 197 ASP A O 1
ATOM 1541 N N . LEU A 1 198 ? -22.135 9.217 -14.445 1.00 31.06 198 LEU A N 1
ATOM 1542 C CA . LEU A 1 198 ? -21.142 8.147 -14.591 1.00 31.06 198 LEU A CA 1
ATOM 1543 C C . LEU A 1 198 ? -21.644 7.070 -15.556 1.00 31.06 198 LEU A C 1
ATOM 1545 O O . LEU A 1 198 ? -22.041 5.982 -15.145 1.00 31.06 198 LEU A O 1
ATOM 1549 N N . THR A 1 199 ? -21.627 7.387 -16.848 1.00 26.92 199 THR A N 1
ATOM 1550 C CA . THR A 1 199 ? -21.475 6.376 -17.898 1.00 26.92 199 THR A CA 1
ATOM 1551 C C . THR A 1 199 ? -19.982 6.210 -18.177 1.00 26.92 199 THR A C 1
ATOM 1553 O O . THR A 1 199 ? -19.374 7.087 -18.791 1.00 26.92 199 THR A O 1
ATOM 1556 N N . TRP A 1 200 ? -19.419 5.102 -17.700 1.00 36.28 200 TRP A N 1
ATOM 1557 C CA . TRP A 1 200 ? -18.248 4.433 -18.262 1.00 36.28 200 TRP A CA 1
ATOM 1558 C C . TRP A 1 200 ? -18.641 2.978 -18.476 1.00 36.28 200 TRP A C 1
ATOM 1560 O O . TRP A 1 200 ? -19.193 2.396 -17.513 1.00 36.28 200 TRP A O 1
#

Secondary structure (DSSP, 8-state):
-B-SSPPPSSHHHHHHHHHHTTS--SHHHHHHHHHS-GGGGS-GGGGGGTTSSB-EEETTEEE--HHHHHHHHHHHT--TT-----TT-TTSHHHHHHHHHTTSS-GGGPPPSSPTT--HHHHHHHHHHHHHHHHHHHHHHHHHHHHS--SSPPPTTGGGSS-TTEEEEEEEE-TTT--EEEEEEEPP------TTS---

Mean predicted aligned error: 12.69 Å

InterPro domains:
  IPR000682 Protein-L-isoaspartate(D-aspartate) O-methyltransferase [PTHR11579] (1-103)
  IPR029063 S-adenosyl-L-methionine-dependent methyltransferase superfamily [G3DSA:3.40.50.150] (6-108)
  IPR029063 S-adenosyl-L-methionine-dependent methyltransferase superfamily [SSF53335]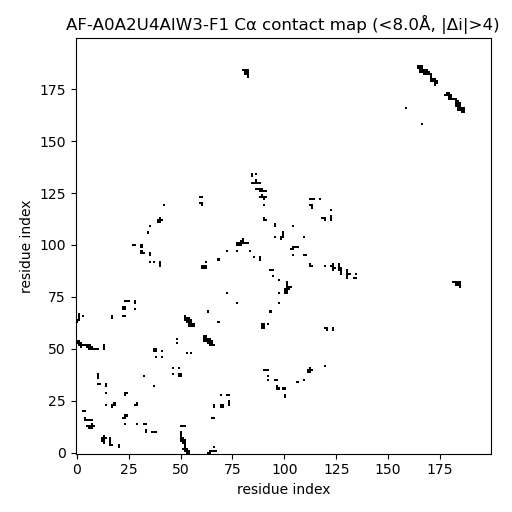 (9-102)